Protein AF-A0A968UER2-F1 (afdb_monomer_lite)

Radius of gyration: 27.61 Å; chains: 1; bounding box: 80×52×65 Å

Structure (mmCIF, N/CA/C/O backbone):
data_AF-A0A968UER2-F1
#
_entry.id   AF-A0A968UER2-F1
#
loop_
_atom_site.group_PDB
_atom_site.id
_atom_site.type_symbol
_atom_site.label_atom_id
_atom_site.label_alt_id
_atom_site.label_comp_id
_atom_site.label_asym_id
_atom_site.label_entity_id
_atom_site.label_seq_id
_atom_site.pdbx_PDB_ins_code
_atom_site.Cartn_x
_atom_site.Cartn_y
_atom_site.Cartn_z
_atom_site.occupancy
_atom_site.B_iso_or_equiv
_atom_site.auth_seq_id
_atom_site.auth_comp_id
_atom_site.auth_asym_id
_atom_site.auth_atom_id
_atom_site.pdbx_PDB_model_num
ATOM 1 N N . MET A 1 1 ? -10.100 -4.909 6.821 1.00 78.19 1 MET A N 1
ATOM 2 C CA . MET A 1 1 ? -8.815 -4.864 6.091 1.00 78.19 1 MET A CA 1
ATOM 3 C C . MET A 1 1 ? -8.811 -3.610 5.226 1.00 78.19 1 MET A C 1
ATOM 5 O O . MET A 1 1 ? -9.863 -3.323 4.652 1.00 78.19 1 MET A O 1
ATOM 9 N N . PRO A 1 2 ? -7.721 -2.824 5.191 1.00 88.88 2 PRO A N 1
ATOM 10 C CA . PRO A 1 2 ? -7.637 -1.656 4.314 1.00 88.88 2 PRO A CA 1
ATOM 11 C C . PRO A 1 2 ? -7.764 -2.099 2.854 1.00 88.88 2 PRO A C 1
ATOM 13 O O . PRO A 1 2 ? -7.114 -3.060 2.447 1.00 88.88 2 PRO A O 1
ATOM 16 N N . HIS A 1 3 ? -8.606 -1.417 2.086 1.00 93.19 3 HIS A N 1
ATOM 17 C CA . HIS A 1 3 ? -8.769 -1.658 0.656 1.00 93.19 3 HIS A CA 1
ATOM 18 C C . HIS A 1 3 ? -9.037 -0.346 -0.075 1.00 93.19 3 HIS A C 1
ATOM 20 O O . HIS A 1 3 ? -9.513 0.617 0.528 1.00 93.19 3 HIS A O 1
ATOM 26 N N . ILE A 1 4 ? -8.751 -0.335 -1.373 1.00 93.75 4 ILE A N 1
ATOM 27 C CA . ILE A 1 4 ? -9.098 0.744 -2.293 1.00 93.75 4 ILE A CA 1
ATOM 28 C C . ILE A 1 4 ? -9.877 0.167 -3.471 1.00 93.75 4 ILE A C 1
ATOM 30 O O . ILE A 1 4 ? -9.606 -0.947 -3.921 1.00 93.75 4 ILE A O 1
ATOM 34 N N . VAL A 1 5 ? -10.852 0.933 -3.955 1.00 93.75 5 VAL A N 1
ATOM 35 C CA . VAL A 1 5 ? -11.641 0.605 -5.144 1.00 93.75 5 VAL A CA 1
ATOM 36 C C . VAL A 1 5 ? -11.207 1.518 -6.284 1.00 93.75 5 VAL A C 1
ATOM 38 O O . VAL A 1 5 ? -11.124 2.733 -6.112 1.00 93.75 5 VAL A O 1
ATOM 41 N N . LEU A 1 6 ? -10.928 0.928 -7.440 1.00 92.44 6 LEU A N 1
ATOM 42 C CA . LEU A 1 6 ? -10.494 1.607 -8.653 1.00 92.44 6 LEU A CA 1
ATOM 43 C C . LEU A 1 6 ? -11.594 1.472 -9.708 1.00 92.44 6 LEU A C 1
ATOM 45 O O . LEU A 1 6 ? -12.077 0.369 -9.969 1.00 92.44 6 LEU A O 1
ATOM 49 N N . SER A 1 7 ? -11.957 2.585 -10.347 1.00 91.00 7 SER A N 1
ATOM 50 C CA . SER A 1 7 ? -13.014 2.603 -11.368 1.00 91.00 7 SER A CA 1
ATOM 51 C C . SER A 1 7 ? -12.659 1.773 -12.602 1.00 91.00 7 SER A C 1
ATOM 53 O O . SER A 1 7 ? -13.537 1.231 -13.257 1.00 91.00 7 SER A O 1
ATOM 55 N N . ARG A 1 8 ? -11.366 1.655 -12.925 1.00 91.12 8 ARG A N 1
ATOM 56 C CA . ARG A 1 8 ? -10.879 0.821 -14.029 1.00 91.12 8 ARG A CA 1
ATOM 57 C C . ARG A 1 8 ? -10.545 -0.573 -13.498 1.00 91.12 8 ARG A C 1
ATOM 59 O O . ARG A 1 8 ? -9.552 -0.735 -12.791 1.00 91.12 8 ARG A O 1
ATOM 66 N N . SER A 1 9 ? -11.344 -1.573 -13.869 1.00 91.31 9 SER A N 1
ATOM 67 C CA . SER A 1 9 ? -11.149 -2.975 -13.458 1.00 91.31 9 SER A CA 1
ATOM 68 C C . SER A 1 9 ? -9.823 -3.583 -13.902 1.00 91.31 9 SER A C 1
ATOM 70 O O . SER A 1 9 ? -9.299 -4.450 -13.216 1.00 91.31 9 SER A O 1
ATOM 72 N N . THR A 1 10 ? -9.250 -3.130 -15.013 1.00 91.56 10 THR A N 1
ATOM 73 C CA . THR A 1 10 ? -7.983 -3.662 -15.533 1.00 91.56 10 THR A CA 1
ATOM 74 C C . THR A 1 10 ? -6.752 -2.970 -14.963 1.00 91.56 10 THR A C 1
ATOM 76 O O . THR A 1 10 ? -5.649 -3.452 -15.184 1.00 91.56 10 THR A O 1
ATOM 79 N N . LEU A 1 11 ? -6.907 -1.862 -14.226 1.00 91.94 11 LEU A N 1
ATOM 80 C CA . LEU A 1 11 ? -5.785 -1.003 -13.834 1.00 91.94 11 LEU A CA 1
ATOM 81 C C . LEU A 1 11 ? -4.682 -1.736 -13.052 1.00 91.94 11 LEU A C 1
ATOM 83 O O . LEU A 1 11 ? -3.513 -1.523 -13.382 1.00 91.94 11 LEU A O 1
ATOM 87 N N . PRO A 1 12 ? -4.986 -2.631 -12.087 1.00 91.31 12 PRO A N 1
ATOM 88 C CA . PRO A 1 12 ? -3.949 -3.415 -11.418 1.00 91.31 12 PRO A CA 1
ATOM 89 C C . PRO A 1 12 ? -3.159 -4.337 -12.350 1.00 91.31 12 PRO A C 1
ATOM 91 O O . PRO A 1 12 ? -2.058 -4.715 -11.981 1.00 91.31 12 PRO A O 1
ATOM 94 N N . TRP A 1 13 ? -3.678 -4.669 -13.535 1.00 93.31 13 TRP A N 1
ATOM 95 C CA . TRP A 1 13 ? -3.084 -5.592 -14.512 1.00 93.31 13 TRP A CA 1
ATOM 96 C C . TRP A 1 13 ? -2.606 -4.913 -15.805 1.00 93.31 13 TRP A C 1
ATOM 98 O O . TRP A 1 13 ? -2.170 -5.594 -16.729 1.00 93.31 13 TRP A O 1
ATOM 108 N N . GLU A 1 14 ? -2.679 -3.582 -15.902 1.00 90.31 14 GLU A N 1
ATOM 109 C CA . GLU A 1 14 ? -2.177 -2.835 -17.071 1.00 90.31 14 GLU A CA 1
ATOM 110 C C . GLU A 1 14 ? -0.650 -2.877 -17.193 1.00 90.31 14 GLU A C 1
ATOM 112 O O . GLU A 1 14 ? -0.108 -2.740 -18.288 1.00 90.31 14 GLU A O 1
ATOM 117 N N . ARG A 1 15 ? 0.033 -3.096 -16.068 1.00 90.62 15 ARG A N 1
ATOM 118 C CA . ARG A 1 15 ? 1.468 -3.375 -15.970 1.00 90.62 15 ARG A CA 1
ATOM 119 C C . ARG A 1 15 ? 1.662 -4.633 -15.129 1.00 90.62 15 ARG A C 1
ATOM 121 O O . ARG A 1 15 ? 0.710 -5.103 -14.503 1.00 90.62 15 ARG A O 1
ATOM 128 N N . SER A 1 16 ? 2.885 -5.159 -15.091 1.00 89.88 16 SER A N 1
ATOM 129 C CA . SER A 1 16 ? 3.192 -6.358 -14.310 1.00 89.88 16 SER A CA 1
ATOM 130 C C . SER A 1 16 ? 4.190 -6.096 -13.187 1.00 89.88 16 SER A C 1
ATOM 132 O O . SER A 1 16 ? 5.181 -5.384 -13.361 1.00 89.88 16 SER A O 1
ATOM 134 N N . ALA A 1 17 ? 3.940 -6.707 -12.027 1.00 88.94 17 ALA A N 1
ATOM 135 C CA . ALA A 1 17 ? 4.903 -6.726 -10.927 1.00 88.94 17 ALA A CA 1
ATOM 136 C C . ALA A 1 17 ? 6.121 -7.622 -11.211 1.00 88.94 17 ALA A C 1
ATOM 138 O O . ALA A 1 17 ? 7.200 -7.385 -10.671 1.00 88.94 17 ALA A O 1
ATOM 139 N N . SER A 1 18 ? 5.950 -8.655 -12.041 1.00 87.88 18 SER A N 1
ATOM 140 C CA . SER A 1 18 ? 6.996 -9.602 -12.447 1.00 87.88 18 SER A CA 1
ATOM 141 C C . SER A 1 18 ? 7.266 -9.481 -13.947 1.00 87.88 18 SER A C 1
ATOM 143 O O . SER A 1 18 ? 6.464 -8.919 -14.690 1.00 87.88 18 SER A O 1
ATOM 145 N N . LYS A 1 19 ? 8.369 -10.071 -14.419 1.00 80.69 19 LYS A N 1
ATOM 146 C CA . LYS A 1 19 ? 8.583 -10.296 -15.860 1.00 80.69 19 LYS A CA 1
ATOM 147 C C . LYS A 1 19 ? 7.471 -11.146 -16.479 1.00 80.69 19 LYS A C 1
ATOM 149 O O . LYS A 1 19 ? 7.187 -11.007 -17.666 1.00 80.69 19 LYS A O 1
ATOM 154 N N . ASP A 1 20 ? 6.847 -12.003 -15.676 1.00 78.06 20 ASP A N 1
ATOM 155 C CA . ASP A 1 20 ? 5.682 -12.771 -16.093 1.00 78.06 20 ASP A CA 1
ATOM 156 C C . ASP A 1 20 ? 4.452 -11.855 -16.154 1.00 78.06 20 ASP A C 1
ATOM 158 O O . ASP A 1 20 ? 4.175 -11.144 -15.182 1.00 78.06 20 ASP A O 1
ATOM 162 N N . PRO A 1 21 ? 3.703 -11.836 -17.268 1.00 78.25 21 PRO A N 1
ATOM 163 C CA . PRO A 1 21 ? 2.514 -11.005 -17.391 1.00 78.25 21 PRO A CA 1
ATOM 164 C C . PRO A 1 21 ? 1.387 -11.504 -16.476 1.00 78.25 21 PRO A C 1
ATOM 166 O O . PRO A 1 21 ? 1.226 -12.703 -16.261 1.00 78.25 21 PRO A O 1
ATOM 169 N N . GLY A 1 22 ? 0.564 -10.575 -15.980 1.00 83.81 22 GLY A N 1
ATOM 170 C CA . GLY A 1 22 ? -0.668 -10.891 -15.246 1.00 83.81 22 GLY A CA 1
ATOM 171 C C . GLY A 1 22 ? -0.581 -10.791 -13.722 1.00 83.81 22 GLY A C 1
ATOM 172 O O . GLY A 1 22 ? -1.612 -10.913 -13.067 1.00 83.81 22 GLY A O 1
ATOM 173 N N . LYS A 1 23 ? 0.595 -10.505 -13.148 1.00 90.94 23 LYS A N 1
ATOM 174 C CA . LYS A 1 23 ? 0.722 -10.204 -11.714 1.00 90.94 23 LYS A CA 1
ATOM 175 C C . LYS A 1 23 ? 0.413 -8.729 -11.454 1.00 90.94 23 LYS A C 1
ATOM 177 O O . LYS A 1 23 ? 1.008 -7.880 -12.125 1.00 90.94 23 LYS A O 1
ATOM 182 N N . PRO A 1 24 ? -0.464 -8.390 -10.493 1.00 93.38 24 PRO A N 1
ATOM 183 C CA . PRO A 1 24 ? -0.874 -7.012 -10.306 1.00 93.38 24 PRO A CA 1
ATOM 184 C C . PRO A 1 24 ? 0.296 -6.137 -9.848 1.00 93.38 24 PRO A C 1
ATOM 186 O O . PRO A 1 24 ? 0.986 -6.460 -8.884 1.00 93.38 24 PRO A O 1
ATOM 189 N N . TRP A 1 25 ? 0.511 -5.010 -10.528 1.00 93.94 25 TRP A N 1
ATOM 190 C CA . TRP A 1 25 ? 1.613 -4.081 -10.232 1.00 93.94 25 TRP A CA 1
ATOM 191 C C . TRP A 1 25 ? 1.300 -3.104 -9.093 1.00 93.94 25 TRP A C 1
ATOM 193 O O . TRP A 1 25 ? 2.162 -2.324 -8.698 1.00 93.94 25 TRP A O 1
ATOM 203 N N . LEU A 1 26 ? 0.076 -3.124 -8.567 1.00 94.19 26 LEU A N 1
ATOM 204 C CA . LEU A 1 26 ? -0.379 -2.250 -7.492 1.00 94.19 26 LEU A CA 1
ATOM 205 C C . LEU A 1 26 ? -0.509 -3.027 -6.187 1.00 94.19 26 LEU A C 1
ATOM 207 O O . LEU A 1 26 ? -1.145 -4.078 -6.153 1.00 94.19 26 LEU A O 1
ATOM 211 N N . ALA A 1 27 ? 0.003 -2.461 -5.095 1.00 94.12 27 ALA A N 1
ATOM 212 C CA . ALA A 1 27 ? -0.209 -3.005 -3.757 1.00 94.12 27 ALA A CA 1
ATOM 213 C C . ALA A 1 27 ? -0.477 -1.916 -2.723 1.00 94.12 27 ALA A C 1
ATOM 215 O O . ALA A 1 27 ? -0.063 -0.765 -2.872 1.00 94.12 27 ALA A O 1
ATOM 216 N N . LEU A 1 28 ? -1.156 -2.309 -1.645 1.00 94.81 28 LEU A N 1
ATOM 217 C CA . LEU A 1 28 ? -1.356 -1.472 -0.470 1.00 94.81 28 LEU A CA 1
ATOM 218 C C . LEU A 1 28 ? -0.382 -1.871 0.636 1.00 94.81 28 LEU A C 1
ATOM 220 O O . LEU A 1 28 ? -0.461 -2.978 1.175 1.00 94.81 28 LEU A O 1
ATOM 224 N N . LEU A 1 29 ? 0.491 -0.941 1.013 1.00 94.62 29 LEU A N 1
ATOM 225 C CA . LEU A 1 29 ? 1.353 -1.076 2.182 1.00 94.62 29 LEU A CA 1
ATOM 226 C C . LEU A 1 29 ? 0.753 -0.298 3.349 1.00 94.62 29 LEU A C 1
ATOM 228 O O . LEU A 1 29 ? 0.448 0.886 3.217 1.00 94.62 29 LEU A O 1
ATOM 232 N N . LEU A 1 30 ? 0.576 -0.974 4.485 1.00 93.88 30 LEU A N 1
ATOM 233 C CA . LEU A 1 30 ? 0.074 -0.377 5.718 1.00 93.88 30 LEU A CA 1
ATOM 234 C C . LEU A 1 30 ? 1.211 -0.201 6.721 1.00 93.88 30 LEU A C 1
ATOM 236 O O . LEU A 1 30 ? 1.890 -1.167 7.087 1.00 93.88 30 LEU A O 1
ATOM 240 N N . PHE A 1 31 ? 1.325 1.027 7.211 1.00 93.56 31 PHE A N 1
ATOM 241 C CA . PHE A 1 31 ? 2.303 1.455 8.193 1.00 93.56 31 PHE A CA 1
ATOM 242 C C . PHE A 1 31 ? 1.617 2.007 9.435 1.00 93.56 31 PHE A C 1
ATOM 244 O O . PHE A 1 31 ? 0.573 2.652 9.360 1.00 93.56 31 PHE A O 1
ATOM 251 N N . THR A 1 32 ? 2.220 1.761 10.586 1.00 91.12 32 THR A N 1
ATOM 252 C CA . THR A 1 32 ? 1.743 2.253 11.883 1.00 91.12 32 THR A CA 1
ATOM 253 C C . THR A 1 32 ? 2.583 3.439 12.332 1.00 91.12 32 THR A C 1
ATOM 255 O O . THR A 1 32 ? 3.737 3.564 11.933 1.00 91.12 32 THR A O 1
ATOM 258 N N . GLU A 1 33 ? 2.027 4.311 13.170 1.00 86.31 33 GLU A N 1
ATOM 259 C CA . GLU A 1 33 ? 2.733 5.497 13.680 1.00 86.31 33 GLU A CA 1
ATOM 260 C C . GLU A 1 33 ? 4.100 5.171 14.308 1.00 86.31 33 GLU A C 1
ATOM 262 O O . GLU A 1 33 ? 5.065 5.902 14.113 1.00 86.31 33 GLU A O 1
ATOM 267 N N . GLU A 1 34 ? 4.205 4.030 14.988 1.00 87.88 34 GLU A N 1
ATOM 268 C CA . GLU A 1 34 ? 5.437 3.541 15.617 1.00 87.88 34 GLU A CA 1
ATOM 269 C C . GLU A 1 34 ? 6.563 3.271 14.604 1.00 87.88 34 GLU A C 1
ATOM 271 O O . GLU A 1 34 ? 7.736 3.411 14.932 1.00 87.88 34 GLU A O 1
ATOM 276 N N . GLU A 1 35 ? 6.232 2.910 13.361 1.00 88.12 35 GLU A N 1
ATOM 277 C CA . GLU A 1 35 ? 7.222 2.593 12.319 1.00 88.12 35 GLU A CA 1
ATOM 278 C C . GLU A 1 35 ? 7.874 3.850 11.724 1.00 88.12 35 GLU A C 1
ATOM 280 O O . GLU A 1 35 ? 8.923 3.754 11.086 1.00 88.12 35 GLU A O 1
ATOM 285 N N . TYR A 1 36 ? 7.290 5.024 11.977 1.00 84.88 36 TYR A N 1
ATOM 286 C CA . TYR A 1 36 ? 7.874 6.328 11.654 1.00 84.88 36 TYR A CA 1
ATOM 287 C C . TYR A 1 36 ? 8.728 6.897 12.794 1.00 84.88 36 TYR A C 1
ATOM 289 O O . TYR A 1 36 ? 9.375 7.928 12.617 1.00 84.88 36 TYR A O 1
ATOM 297 N N . GLN A 1 37 ? 8.717 6.264 13.969 1.00 79.94 37 GLN A N 1
ATOM 298 C CA . GLN A 1 37 ? 9.425 6.738 15.155 1.00 79.94 37 GLN A CA 1
ATOM 299 C C . GLN A 1 37 ? 10.789 6.048 15.311 1.00 79.94 37 GLN A C 1
ATOM 301 O O . GLN A 1 37 ? 11.005 4.928 14.849 1.00 79.94 37 GLN A O 1
ATOM 306 N N . GLY A 1 38 ? 11.710 6.719 16.009 1.00 74.06 38 GLY A N 1
ATOM 307 C CA . GLY A 1 38 ? 13.054 6.219 16.313 1.00 74.06 38 GLY A CA 1
ATOM 308 C C . GLY A 1 38 ? 14.170 6.927 15.541 1.00 74.06 38 GLY A C 1
ATOM 309 O O . GLY A 1 38 ? 13.921 7.693 14.616 1.00 74.06 38 GLY A O 1
ATOM 310 N N . GLU A 1 39 ? 15.419 6.674 15.944 1.00 67.50 39 GLU A N 1
ATOM 311 C CA . GLU A 1 39 ? 16.615 7.245 15.295 1.00 67.50 39 GLU A CA 1
ATOM 312 C C . GLU A 1 39 ? 16.844 6.668 13.888 1.00 67.50 39 GLU A C 1
ATOM 314 O O . GLU A 1 39 ? 17.308 7.364 12.990 1.00 67.50 39 GLU A O 1
ATOM 319 N N . LYS A 1 40 ? 16.458 5.402 13.681 1.00 76.88 40 LYS A N 1
ATOM 320 C CA . LYS A 1 40 ? 16.404 4.725 12.379 1.00 76.88 40 LYS A CA 1
ATOM 321 C C . LYS A 1 40 ? 14.958 4.288 12.112 1.00 76.88 40 LYS A C 1
ATOM 323 O O . LYS A 1 40 ? 14.621 3.143 12.433 1.00 76.88 40 LYS A O 1
ATOM 328 N N . PRO A 1 41 ? 14.092 5.182 11.604 1.00 85.44 41 PRO A N 1
ATOM 329 C CA . PRO A 1 41 ? 12.693 4.848 11.364 1.00 85.44 41 PRO A CA 1
ATOM 330 C C . PRO A 1 41 ? 12.575 3.712 10.340 1.00 85.44 41 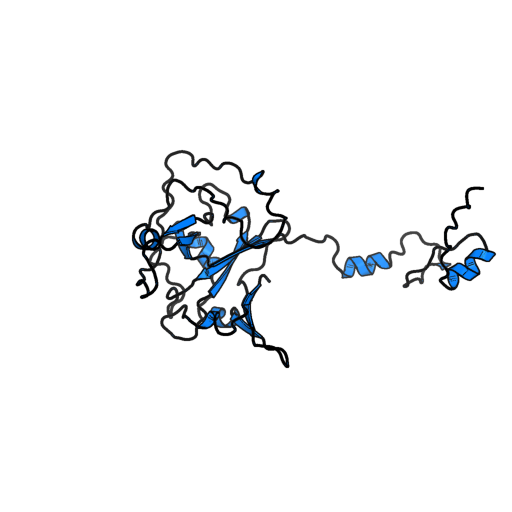PRO A C 1
ATOM 332 O O . PRO A 1 41 ? 13.388 3.576 9.429 1.00 85.44 41 PRO A O 1
ATOM 335 N N . GLY A 1 42 ? 11.551 2.871 10.478 1.00 86.06 42 GLY A N 1
ATOM 336 C CA . GLY A 1 42 ? 11.276 1.809 9.507 1.00 86.06 42 GLY A CA 1
ATOM 337 C C . GLY A 1 42 ? 10.759 2.348 8.171 1.00 86.06 42 GLY A C 1
ATOM 338 O O . GLY A 1 42 ? 10.886 1.676 7.148 1.00 86.06 42 GLY A O 1
ATOM 339 N N . VAL A 1 43 ? 10.187 3.554 8.180 1.00 88.88 43 VAL A N 1
ATOM 340 C CA . VAL A 1 43 ? 9.595 4.222 7.018 1.00 88.88 43 VAL A CA 1
ATOM 341 C C . VAL A 1 43 ? 9.965 5.699 7.036 1.00 88.88 43 VAL A C 1
ATOM 343 O O . VAL A 1 43 ? 9.813 6.370 8.058 1.00 88.88 43 VAL A O 1
ATOM 346 N N . LEU A 1 44 ? 10.399 6.227 5.894 1.00 88.38 44 LEU A N 1
ATOM 347 C CA . LEU A 1 44 ? 10.601 7.659 5.706 1.00 88.38 44 LEU A CA 1
ATOM 348 C C . LEU A 1 44 ? 9.328 8.336 5.175 1.00 88.38 44 LEU A C 1
ATOM 350 O O . LEU A 1 44 ? 8.577 7.738 4.395 1.00 88.38 44 LEU A O 1
ATOM 354 N N . PRO A 1 45 ? 9.066 9.593 5.580 1.00 86.00 45 PRO A N 1
ATOM 355 C CA . PRO A 1 45 ? 7.907 10.340 5.101 1.00 86.00 45 PRO A CA 1
ATOM 356 C C . PRO A 1 45 ? 7.967 10.555 3.583 1.00 86.00 45 PRO A C 1
ATOM 358 O O . PRO A 1 45 ? 9.036 10.482 2.979 1.00 86.00 45 PRO A O 1
ATOM 361 N N . LEU A 1 46 ? 6.811 10.849 2.981 1.00 87.44 46 LEU A N 1
ATOM 362 C CA . LEU A 1 46 ? 6.690 11.086 1.541 1.00 87.44 46 LEU A CA 1
ATOM 363 C C . LEU A 1 46 ? 7.615 12.219 1.076 1.00 87.44 46 LEU A C 1
ATOM 365 O O . LEU A 1 46 ? 7.670 13.287 1.691 1.00 87.44 46 LEU A O 1
ATOM 369 N N . GLN A 1 47 ? 8.301 11.989 -0.039 1.00 84.88 47 GLN A N 1
ATOM 370 C CA . GLN A 1 47 ? 9.207 12.943 -0.668 1.00 84.88 47 GLN A CA 1
ATOM 371 C C . GLN A 1 47 ? 8.760 13.203 -2.108 1.00 84.88 47 GLN A C 1
ATOM 373 O O . GLN A 1 47 ? 8.332 12.287 -2.806 1.00 84.88 47 GLN A O 1
ATOM 378 N N . LEU A 1 48 ? 8.854 14.457 -2.552 1.00 85.81 48 LEU A N 1
ATOM 379 C CA . LEU A 1 48 ? 8.562 14.845 -3.931 1.00 85.81 48 LEU A CA 1
ATOM 380 C C . LEU A 1 48 ? 9.861 14.874 -4.735 1.00 85.81 48 LEU A C 1
ATOM 382 O O . LEU A 1 48 ? 10.756 15.663 -4.436 1.00 85.81 48 LEU A O 1
ATOM 386 N N . PHE A 1 49 ? 9.959 13.991 -5.718 1.00 86.06 49 PHE A N 1
ATOM 387 C CA . PHE A 1 49 ? 11.101 13.822 -6.610 1.00 86.06 49 PHE A CA 1
ATOM 388 C C . P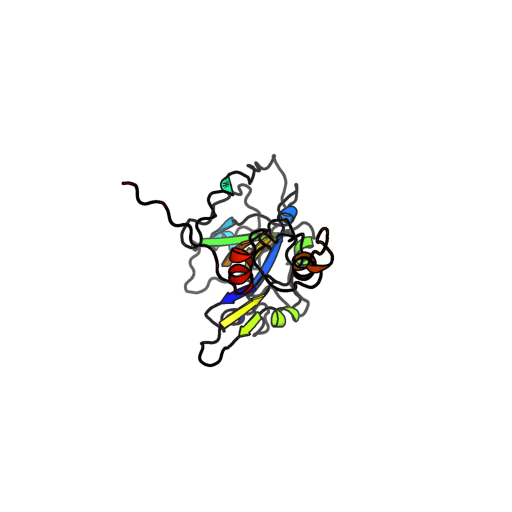HE A 1 49 ? 10.692 14.175 -8.037 1.00 86.06 49 PHE A C 1
ATOM 390 O O . PHE A 1 49 ? 9.507 14.247 -8.355 1.00 86.06 49 PHE A O 1
ATOM 397 N N . THR A 1 50 ? 11.673 14.383 -8.904 1.00 87.19 50 THR A N 1
ATOM 398 C CA . THR A 1 50 ? 11.467 14.354 -10.357 1.00 87.19 50 THR A CA 1
ATOM 399 C C . THR A 1 50 ? 11.880 12.992 -10.917 1.00 87.19 50 THR A C 1
ATOM 401 O O . THR A 1 50 ? 12.613 12.247 -10.258 1.00 87.19 50 THR A O 1
ATOM 404 N N . LEU A 1 51 ? 11.449 12.646 -12.133 1.00 84.81 51 LEU A N 1
ATOM 405 C CA . LEU A 1 51 ? 11.900 11.411 -12.789 1.00 84.81 51 LEU A CA 1
ATOM 406 C C . LEU A 1 51 ? 13.424 11.366 -12.969 1.00 84.81 51 LEU A C 1
ATOM 408 O O . LEU A 1 51 ? 14.026 10.303 -12.813 1.00 84.81 51 LEU A O 1
ATOM 412 N N . LYS A 1 52 ? 14.060 12.518 -13.202 1.00 83.94 52 LYS A N 1
ATOM 413 C CA . LYS A 1 52 ? 15.521 12.637 -13.210 1.00 83.94 52 LYS A CA 1
ATOM 414 C C . LYS A 1 52 ? 16.141 12.285 -11.861 1.00 83.94 52 LYS A C 1
ATOM 416 O O . LYS A 1 52 ? 17.054 11.468 -11.792 1.00 83.94 52 LYS A O 1
ATOM 421 N N . ASP A 1 53 ? 15.617 12.865 -10.781 1.00 83.81 53 ASP A N 1
ATOM 422 C CA . ASP A 1 53 ? 16.106 12.581 -9.429 1.00 83.81 53 ASP A CA 1
ATOM 423 C C . ASP A 1 53 ? 15.934 11.103 -9.065 1.00 83.81 53 ASP A C 1
ATOM 425 O O . ASP A 1 53 ? 16.781 10.537 -8.382 1.00 83.81 53 ASP A O 1
ATOM 429 N N . LEU A 1 54 ? 14.861 10.462 -9.532 1.00 83.06 54 LEU A N 1
ATOM 430 C CA . LEU A 1 54 ? 14.615 9.044 -9.283 1.00 83.06 54 LEU A CA 1
ATOM 431 C C . LEU A 1 54 ? 15.649 8.132 -9.966 1.00 83.06 54 LEU A C 1
ATOM 433 O O . LEU A 1 54 ? 15.980 7.082 -9.417 1.00 83.06 54 LEU A O 1
ATOM 437 N N . LEU A 1 55 ? 16.167 8.537 -11.132 1.00 79.44 55 LEU A N 1
ATOM 438 C CA . LEU A 1 55 ? 17.213 7.818 -11.867 1.00 79.44 55 LEU A CA 1
ATOM 439 C C . LEU A 1 55 ? 18.617 8.086 -11.307 1.00 79.44 55 LEU A C 1
ATOM 441 O O . LEU A 1 55 ? 19.437 7.173 -11.252 1.00 79.44 55 LEU A O 1
ATOM 445 N N . GLU A 1 56 ? 18.897 9.325 -10.897 1.00 73.94 56 GLU A N 1
ATOM 446 C CA . GLU A 1 56 ? 20.248 9.765 -10.523 1.00 73.94 56 GLU A CA 1
ATOM 447 C C . GLU A 1 56 ? 20.536 9.669 -9.014 1.00 73.94 56 GLU A C 1
ATOM 449 O O . GLU A 1 56 ? 21.685 9.467 -8.621 1.00 73.94 56 GLU A O 1
ATOM 454 N N . LYS A 1 57 ? 19.525 9.809 -8.143 1.00 66.38 57 LYS A N 1
ATOM 455 C CA . LYS A 1 57 ? 19.715 9.918 -6.685 1.00 66.38 57 LYS A CA 1
ATOM 456 C C . LYS A 1 57 ? 19.281 8.651 -5.954 1.00 66.38 57 LYS A C 1
ATOM 458 O O . LYS A 1 57 ? 18.140 8.520 -5.510 1.00 66.38 57 LYS A O 1
ATOM 463 N N . GLN A 1 58 ? 20.243 7.760 -5.733 1.00 64.31 58 GLN A N 1
ATOM 464 C CA . GLN A 1 58 ? 20.119 6.587 -4.850 1.00 64.31 58 GLN A CA 1
ATOM 465 C C . GLN A 1 58 ? 20.492 6.887 -3.381 1.00 64.31 58 GLN A C 1
ATOM 467 O O . GLN A 1 58 ? 20.653 5.987 -2.558 1.00 64.31 58 GLN A O 1
ATOM 472 N N . GLU A 1 59 ? 20.604 8.169 -3.033 1.00 64.38 59 GLU A N 1
ATOM 473 C CA . GLU A 1 59 ? 20.825 8.639 -1.666 1.00 64.38 59 GLU A CA 1
ATOM 474 C C . GLU A 1 59 ? 19.553 9.276 -1.099 1.00 64.38 59 GLU A C 1
ATOM 476 O O . GLU A 1 59 ? 18.721 9.829 -1.828 1.00 64.38 59 GLU A O 1
ATOM 481 N N . ILE A 1 60 ? 19.406 9.210 0.224 1.00 60.06 60 ILE A N 1
ATOM 482 C CA . ILE A 1 60 ? 18.303 9.859 0.931 1.00 60.06 60 ILE A CA 1
ATOM 483 C C . ILE A 1 60 ? 18.625 11.353 1.004 1.00 60.06 60 ILE A C 1
ATOM 485 O O . ILE A 1 60 ? 19.677 11.730 1.530 1.00 60.06 60 ILE A O 1
ATOM 489 N N . PRO A 1 61 ? 17.758 12.239 0.489 1.00 56.50 61 PRO A N 1
ATOM 490 C CA . PRO A 1 61 ? 18.023 13.665 0.520 1.00 56.50 61 PRO A CA 1
ATOM 491 C C . PRO A 1 61 ? 18.104 14.141 1.972 1.00 56.50 61 PRO A C 1
ATOM 493 O O . PRO A 1 61 ? 17.144 14.046 2.734 1.00 56.50 61 PRO A O 1
ATOM 496 N N . LYS A 1 62 ? 19.256 14.717 2.335 1.00 50.72 62 LYS A N 1
ATOM 497 C CA . LYS A 1 62 ? 19.587 15.193 3.694 1.00 50.72 62 LYS A CA 1
ATOM 498 C C . LYS A 1 62 ? 18.633 16.277 4.231 1.00 50.72 62 LYS A C 1
ATOM 500 O O . LYS A 1 62 ? 18.631 16.560 5.422 1.00 50.72 62 LYS A O 1
ATOM 505 N N . ASN A 1 63 ? 17.793 16.859 3.370 1.00 42.19 63 ASN A N 1
ATOM 506 C CA . ASN A 1 63 ? 16.767 17.843 3.714 1.00 42.19 63 ASN A CA 1
ATOM 507 C C . ASN A 1 63 ? 15.366 17.303 3.390 1.00 42.19 63 ASN A C 1
ATOM 509 O O . ASN A 1 63 ? 14.768 17.667 2.375 1.00 42.19 63 ASN A O 1
ATOM 513 N N . ILE A 1 64 ? 14.820 16.460 4.268 1.00 44.88 64 ILE A N 1
ATOM 514 C CA . ILE A 1 64 ? 13.417 16.036 4.200 1.00 44.88 64 ILE A CA 1
ATOM 515 C C . ILE A 1 64 ? 12.537 17.235 4.584 1.00 44.88 64 ILE A C 1
ATOM 517 O O . ILE A 1 64 ? 12.229 17.464 5.752 1.00 44.88 64 ILE A O 1
ATOM 521 N N . LYS A 1 65 ? 12.137 18.046 3.601 1.00 35.44 65 LYS A N 1
ATOM 522 C CA . LYS A 1 65 ? 11.041 19.002 3.787 1.00 35.44 65 LYS A CA 1
ATOM 523 C C . LYS A 1 65 ? 9.731 18.244 3.602 1.00 35.44 65 LYS A C 1
ATOM 525 O O . LYS A 1 65 ? 9.437 17.808 2.494 1.00 35.44 65 LYS A O 1
ATOM 530 N N . LEU A 1 66 ? 8.949 18.129 4.676 1.00 34.56 66 LEU A N 1
ATOM 531 C CA . LEU A 1 66 ? 7.554 17.687 4.645 1.00 34.56 66 LEU A CA 1
ATOM 532 C C . LEU A 1 66 ? 6.745 18.683 3.799 1.00 34.56 66 LEU A C 1
ATOM 534 O O . LEU A 1 66 ? 6.191 19.651 4.316 1.00 34.56 66 LEU A O 1
ATOM 538 N N . GLN A 1 67 ? 6.722 18.501 2.482 1.00 31.11 67 GLN A N 1
ATOM 539 C CA . GLN A 1 67 ? 5.794 19.234 1.635 1.00 31.11 67 GLN A CA 1
ATOM 540 C C . GLN A 1 67 ? 4.475 18.478 1.677 1.00 31.11 67 GLN A C 1
ATOM 542 O O . GLN A 1 67 ? 4.318 17.433 1.051 1.00 31.11 67 GLN A O 1
ATOM 547 N N . GLY A 1 68 ? 3.542 18.998 2.477 1.00 31.42 68 GLY A N 1
ATOM 548 C CA . GLY A 1 68 ? 2.153 18.574 2.429 1.00 31.42 68 GLY A CA 1
ATOM 549 C C . GLY A 1 68 ? 1.676 18.631 0.983 1.00 31.42 68 GLY A C 1
ATOM 550 O O . GLY A 1 68 ? 1.769 19.680 0.343 1.00 31.42 68 GLY A O 1
ATOM 551 N N . LEU A 1 69 ? 1.212 17.491 0.474 1.00 31.09 69 LEU A N 1
ATOM 552 C CA . LEU A 1 69 ? 0.574 17.386 -0.830 1.00 31.09 69 LEU A CA 1
ATOM 553 C C . LEU A 1 69 ? -0.477 18.491 -0.941 1.00 31.09 69 LEU A C 1
ATOM 555 O O . LEU A 1 69 ? -1.417 18.578 -0.149 1.00 31.09 69 LEU A O 1
ATOM 559 N N . ALA A 1 70 ? -0.239 19.407 -1.875 1.00 28.28 70 ALA A N 1
ATOM 560 C CA . ALA A 1 70 ? -1.025 20.609 -2.036 1.00 28.28 70 ALA A CA 1
ATOM 561 C C . ALA A 1 70 ? -2.469 20.262 -2.434 1.00 28.28 70 ALA A C 1
ATOM 563 O O . ALA A 1 70 ? -2.761 19.970 -3.586 1.00 28.28 70 ALA A O 1
ATOM 564 N N . LYS A 1 71 ? -3.361 20.350 -1.443 1.00 33.31 71 LYS A N 1
ATOM 565 C CA . LYS A 1 71 ? -4.676 21.024 -1.441 1.00 33.31 71 LYS A CA 1
ATOM 566 C C . LYS A 1 71 ? -5.760 20.662 -2.462 1.00 33.31 71 LYS A C 1
ATOM 568 O O . LYS A 1 71 ? -6.874 21.141 -2.271 1.00 33.31 71 LYS A O 1
ATOM 573 N N . ASN A 1 72 ? -5.540 19.817 -3.460 1.00 32.28 72 ASN A N 1
ATOM 574 C CA . ASN A 1 72 ? -6.586 19.531 -4.440 1.00 32.28 72 ASN A CA 1
ATOM 575 C C . ASN A 1 72 ? -7.071 18.084 -4.324 1.00 32.28 72 ASN A C 1
ATOM 577 O O . ASN A 1 72 ? -6.501 17.173 -4.912 1.00 32.28 72 ASN A O 1
ATOM 581 N N . ALA A 1 73 ? -8.183 17.964 -3.589 1.00 32.88 73 ALA A N 1
ATOM 582 C CA . ALA A 1 73 ? -9.064 16.815 -3.383 1.00 32.88 73 ALA A CA 1
ATOM 583 C C . ALA A 1 73 ? -8.881 16.038 -2.057 1.00 32.88 73 ALA A C 1
ATOM 585 O O . ALA A 1 73 ? -7.929 15.293 -1.863 1.00 32.88 73 ALA A O 1
ATOM 586 N N . ILE A 1 74 ? -9.939 16.146 -1.233 1.00 34.19 74 ILE A N 1
ATOM 587 C CA . ILE A 1 74 ? -10.450 15.190 -0.226 1.00 34.19 74 ILE A CA 1
ATOM 588 C C . ILE A 1 74 ? -10.274 15.586 1.265 1.00 34.19 74 ILE A C 1
ATOM 590 O O . ILE A 1 74 ? -9.293 15.290 1.937 1.00 34.19 74 ILE A O 1
ATOM 594 N N . SER A 1 75 ? -11.386 16.122 1.788 1.00 36.66 75 SER A N 1
ATOM 595 C CA . SER A 1 75 ? -11.850 16.216 3.187 1.00 36.66 75 SER A CA 1
ATOM 596 C C . SER A 1 75 ? -11.367 17.384 4.085 1.00 36.66 75 SER A C 1
ATOM 598 O O . SER A 1 75 ? -10.188 17.728 4.093 1.00 36.66 75 SER A O 1
ATOM 600 N N . PRO A 1 76 ? -12.271 17.979 4.897 1.00 28.86 76 PRO A N 1
ATOM 601 C CA . PRO A 1 76 ? -11.989 19.138 5.756 1.00 28.86 76 PRO A CA 1
ATOM 602 C C . PRO A 1 76 ? -11.302 18.806 7.098 1.00 28.86 76 PRO A C 1
ATOM 604 O O . PRO A 1 76 ? -11.260 19.655 7.982 1.00 28.86 76 PRO A O 1
ATOM 607 N N . LEU A 1 77 ? -10.754 17.602 7.285 1.00 33.38 77 LEU A N 1
ATOM 608 C CA . LEU A 1 77 ? -10.148 17.176 8.561 1.00 33.38 77 LEU A CA 1
ATOM 609 C C . LEU A 1 77 ? -8.613 17.313 8.613 1.00 33.38 77 LEU A C 1
ATOM 611 O O . LEU A 1 77 ? -7.987 16.900 9.585 1.00 33.38 77 LEU A O 1
ATOM 615 N N . SER A 1 78 ? -7.982 17.933 7.609 1.00 38.97 78 SER A N 1
ATOM 616 C CA . SER A 1 78 ? -6.517 18.054 7.528 1.00 38.97 78 SER A CA 1
ATOM 617 C C . SER A 1 78 ? -5.913 19.235 8.307 1.00 38.97 78 SER A C 1
ATOM 619 O O . SER A 1 78 ? -4.701 19.439 8.251 1.00 38.97 78 SER A O 1
ATOM 621 N N . THR A 1 79 ? -6.710 20.045 9.012 1.00 32.81 79 THR A N 1
ATOM 622 C CA . THR A 1 79 ? -6.201 21.258 9.686 1.00 32.81 79 THR A CA 1
ATOM 623 C C . THR A 1 79 ? -5.627 20.988 11.083 1.00 32.81 79 THR A C 1
ATOM 625 O O . THR A 1 79 ? -4.827 21.784 11.564 1.00 32.81 79 THR A O 1
ATOM 628 N N . GLU A 1 80 ? -5.932 19.853 11.720 1.00 33.34 80 GLU A N 1
ATOM 629 C CA . GLU A 1 80 ? -5.531 19.622 13.122 1.00 33.34 80 GLU A CA 1
ATOM 630 C C . GLU A 1 80 ? -4.246 18.800 13.319 1.00 33.34 80 GLU A C 1
ATOM 632 O O . GLU A 1 80 ? -3.681 18.801 14.411 1.00 33.34 80 GLU A O 1
ATOM 637 N N . LEU A 1 81 ? -3.701 18.161 12.278 1.00 35.16 81 LEU A N 1
ATOM 638 C CA . LEU A 1 81 ? -2.478 17.349 12.413 1.00 35.16 81 LEU A CA 1
ATOM 639 C C . LEU A 1 81 ? -1.174 18.112 12.129 1.00 35.16 81 LEU A C 1
ATOM 641 O O . LEU A 1 81 ? -0.097 17.622 12.465 1.00 35.16 81 LEU A O 1
ATOM 645 N N . SER A 1 82 ? -1.240 19.350 11.622 1.00 36.12 82 SER A N 1
ATOM 646 C CA . SER A 1 82 ? -0.041 20.192 11.456 1.00 36.12 82 SER A CA 1
ATOM 647 C C . SER A 1 82 ? 0.565 20.650 12.794 1.00 36.12 82 SER A C 1
ATOM 649 O O . SER A 1 82 ? 1.683 21.159 12.808 1.00 36.12 82 SER A O 1
ATOM 651 N N . GLY A 1 83 ? -0.151 20.484 13.914 1.00 29.14 83 GLY A N 1
ATOM 652 C CA . GLY A 1 83 ? 0.293 20.917 15.242 1.00 29.14 83 GLY A CA 1
ATOM 653 C C . GLY A 1 83 ? 1.049 19.867 16.063 1.00 29.14 83 GLY A C 1
ATOM 654 O O . GLY A 1 83 ? 1.529 20.199 17.145 1.00 29.14 83 GLY A O 1
ATOM 655 N N . LYS A 1 84 ? 1.151 18.610 15.601 1.00 39.81 84 LYS A N 1
ATOM 656 C CA . LYS A 1 84 ? 1.692 17.507 16.423 1.00 39.81 84 LYS A CA 1
ATOM 657 C C . LYS A 1 84 ? 2.657 16.542 15.734 1.00 39.81 84 LYS A C 1
ATOM 659 O O . LYS A 1 84 ? 3.019 15.542 16.344 1.00 39.81 84 LYS A O 1
ATOM 664 N N . LEU A 1 85 ? 3.152 16.855 14.538 1.00 32.78 85 LEU A N 1
ATOM 665 C CA . LEU A 1 85 ? 4.359 16.208 14.021 1.00 32.78 85 LEU A CA 1
ATOM 666 C C . LEU A 1 85 ? 5.532 17.144 14.302 1.00 32.78 85 LEU A C 1
ATOM 668 O O . LEU A 1 85 ? 5.733 18.143 13.614 1.00 32.78 85 LEU A O 1
ATOM 672 N N . GLY A 1 86 ? 6.216 16.879 15.417 1.00 30.28 86 GLY A N 1
ATOM 673 C CA . GLY A 1 86 ? 7.334 17.682 15.891 1.00 30.28 86 GLY A CA 1
ATOM 674 C C . GLY A 1 86 ? 8.349 17.930 14.781 1.00 30.28 86 GLY A C 1
ATOM 675 O O . GLY A 1 86 ? 8.618 17.056 13.961 1.00 30.28 86 GLY A O 1
ATOM 676 N N . ASN A 1 87 ? 8.911 19.138 14.777 1.00 33.03 87 ASN A N 1
ATOM 677 C CA . ASN A 1 87 ? 10.077 19.492 13.983 1.00 33.03 87 ASN A CA 1
ATOM 678 C C . ASN A 1 87 ? 11.226 18.527 14.316 1.00 33.03 87 ASN A C 1
ATOM 680 O O . ASN A 1 87 ? 12.043 18.810 15.193 1.00 33.03 87 ASN A O 1
ATOM 684 N N . LEU A 1 88 ? 11.299 17.388 13.631 1.00 35.12 88 LEU A N 1
ATOM 685 C CA . LEU A 1 88 ? 12.489 16.555 13.602 1.00 35.12 88 LEU A CA 1
ATOM 686 C C . LEU A 1 88 ? 13.516 17.321 12.768 1.00 35.12 88 LEU A C 1
ATOM 688 O O . LEU A 1 88 ? 13.599 17.169 11.554 1.00 35.12 88 LEU A O 1
ATOM 692 N N . LYS A 1 89 ? 14.264 18.215 13.423 1.00 30.00 89 LYS A N 1
ATOM 693 C CA . LYS A 1 89 ? 15.570 18.622 12.912 1.00 30.00 89 LYS A CA 1
ATOM 694 C C . LYS A 1 89 ? 16.448 17.372 12.997 1.00 30.00 89 LYS A C 1
ATOM 696 O O . LYS A 1 89 ? 16.612 16.875 14.115 1.00 30.00 89 LYS A O 1
ATOM 701 N N . PRO A 1 90 ? 16.977 16.845 11.880 1.00 36.75 90 PRO A N 1
ATOM 702 C CA . PRO A 1 90 ? 18.008 15.824 11.956 1.00 36.75 90 PRO A CA 1
ATOM 703 C C . PRO A 1 90 ? 19.151 16.415 12.786 1.00 36.75 90 PRO A C 1
ATOM 705 O O . PRO A 1 90 ? 19.677 17.471 12.433 1.00 36.75 90 PRO A O 1
ATOM 708 N N . LYS A 1 91 ? 19.454 15.809 13.940 1.00 35.88 91 LYS A N 1
ATOM 709 C CA . LYS A 1 91 ? 20.726 16.065 14.618 1.00 35.88 91 LYS A CA 1
ATOM 710 C C . LYS A 1 91 ? 21.833 15.593 13.681 1.00 35.88 91 LYS A C 1
ATOM 712 O O . LYS A 1 91 ? 21.662 14.591 12.989 1.00 35.88 91 LYS A O 1
ATOM 717 N N . ASP A 1 92 ? 22.894 16.378 13.663 1.00 35.22 92 ASP A N 1
ATOM 718 C CA . ASP A 1 92 ? 24.033 16.311 12.762 1.00 35.22 92 ASP A CA 1
ATOM 719 C C . ASP A 1 92 ? 24.517 14.867 12.485 1.00 35.22 92 ASP A C 1
ATOM 721 O O . ASP A 1 92 ? 24.635 14.040 13.388 1.00 35.22 92 ASP A O 1
ATOM 725 N N . ASP A 1 93 ? 24.779 14.597 11.204 1.00 37.16 93 ASP A N 1
ATOM 726 C CA . ASP A 1 93 ? 25.659 13.538 10.690 1.00 37.16 93 ASP A CA 1
ATOM 727 C C . ASP A 1 93 ? 25.271 12.066 10.930 1.00 37.16 93 ASP A C 1
ATOM 729 O O . ASP A 1 93 ? 26.130 11.216 11.165 1.00 37.16 93 ASP A O 1
ATOM 733 N N . PHE A 1 94 ? 23.990 11.713 10.791 1.00 44.59 94 PHE A N 1
ATOM 734 C CA . PHE A 1 94 ? 23.593 10.304 10.673 1.00 44.59 94 PHE A CA 1
ATOM 735 C C . PHE A 1 94 ? 23.544 9.879 9.197 1.00 44.59 94 PHE A C 1
ATOM 737 O O . PHE A 1 94 ? 22.699 10.352 8.433 1.00 44.59 94 PHE A O 1
ATOM 744 N N . GLU A 1 95 ? 24.438 8.980 8.776 1.00 52.50 95 GLU A N 1
ATOM 745 C CA . GLU A 1 95 ? 24.330 8.302 7.479 1.00 52.50 95 GLU A CA 1
ATOM 746 C C . GLU A 1 95 ? 23.106 7.376 7.519 1.00 52.50 95 GLU A C 1
ATOM 748 O O . GLU A 1 95 ? 23.175 6.237 7.987 1.00 52.50 95 GLU A O 1
ATOM 753 N N . LEU A 1 96 ? 21.941 7.868 7.079 1.00 60.12 96 LEU A N 1
ATOM 754 C CA . LEU A 1 96 ? 20.853 6.957 6.742 1.00 60.12 96 LEU A CA 1
ATOM 755 C C . LEU A 1 96 ? 21.362 5.999 5.651 1.00 60.12 96 LEU A C 1
ATOM 757 O O . LEU A 1 96 ? 22.089 6.418 4.750 1.00 60.12 96 LEU A O 1
ATOM 761 N N . GLY A 1 97 ? 21.003 4.716 5.774 1.00 63.44 97 GLY A N 1
ATOM 762 C CA . GLY A 1 97 ? 21.455 3.643 4.884 1.00 63.44 97 GLY A CA 1
ATOM 763 C C . GLY A 1 97 ? 21.195 3.920 3.400 1.00 63.44 97 GLY A C 1
ATOM 764 O O . GLY A 1 97 ? 20.474 4.849 3.024 1.00 63.44 97 GLY A O 1
ATOM 765 N N . LYS A 1 98 ? 21.780 3.098 2.529 1.00 81.12 98 LYS A N 1
ATOM 766 C CA . LYS A 1 98 ? 21.650 3.293 1.079 1.00 81.12 98 LYS A CA 1
ATOM 767 C C . LYS A 1 98 ? 20.206 3.073 0.643 1.00 81.12 98 LYS A C 1
ATOM 769 O O . LYS A 1 98 ? 19.471 2.302 1.263 1.00 81.12 98 LYS A O 1
ATOM 774 N N . THR A 1 99 ? 19.796 3.764 -0.421 1.00 84.75 99 THR A N 1
ATOM 775 C CA . THR A 1 99 ? 18.461 3.591 -0.994 1.00 84.75 99 THR A CA 1
ATOM 776 C C . THR A 1 99 ? 18.527 2.885 -2.331 1.00 84.75 99 THR A C 1
ATOM 778 O O . THR A 1 99 ? 19.259 3.288 -3.228 1.00 84.75 99 THR A O 1
ATOM 781 N N . TYR A 1 100 ? 17.706 1.852 -2.478 1.00 87.62 100 TYR A N 1
ATOM 782 C CA . TYR A 1 100 ? 17.667 1.028 -3.675 1.00 87.62 100 TYR A CA 1
ATOM 783 C C . TYR A 1 100 ? 16.373 1.267 -4.452 1.00 87.62 100 TYR A C 1
ATOM 785 O O . TYR A 1 100 ? 15.267 1.179 -3.908 1.00 87.62 100 TYR A O 1
ATOM 793 N N . PHE A 1 101 ? 16.514 1.539 -5.747 1.00 87.88 101 PHE A N 1
ATOM 794 C CA . PHE A 1 101 ? 15.413 1.677 -6.696 1.00 87.88 101 PHE A CA 1
ATOM 795 C C . PHE A 1 101 ? 15.840 1.087 -8.044 1.00 87.88 101 PHE A C 1
ATOM 797 O O . PHE A 1 101 ? 16.965 1.353 -8.467 1.00 87.88 101 PHE A O 1
ATOM 804 N N . PRO A 1 102 ? 15.001 0.261 -8.695 1.00 85.25 102 PRO A N 1
ATOM 805 C CA . PRO A 1 102 ? 15.384 -0.363 -9.953 1.00 85.25 102 PRO A CA 1
ATOM 806 C C . PRO A 1 102 ? 15.590 0.685 -11.047 1.00 85.25 102 PRO A C 1
ATOM 808 O O . PRO A 1 102 ? 14.932 1.726 -11.080 1.00 85.25 102 PRO A O 1
ATOM 811 N N . THR A 1 103 ? 16.483 0.388 -11.985 1.00 83.62 103 THR A N 1
ATOM 812 C CA . THR A 1 103 ? 16.600 1.176 -13.213 1.00 83.62 103 THR A CA 1
ATOM 813 C C . THR A 1 103 ? 15.366 0.955 -14.082 1.00 83.62 103 THR A C 1
ATOM 815 O O . THR A 1 103 ? 14.921 -0.177 -14.248 1.00 83.62 103 THR A O 1
ATOM 818 N N . PHE A 1 104 ? 14.846 2.022 -14.681 1.00 83.88 104 PHE A N 1
ATOM 819 C CA . PHE A 1 104 ? 13.710 1.970 -15.596 1.00 83.88 104 PHE A CA 1
ATOM 820 C C . PHE A 1 104 ? 13.970 2.862 -16.812 1.00 83.88 104 PHE A C 1
ATOM 822 O O . PHE A 1 104 ? 14.897 3.676 -16.824 1.00 83.88 104 PHE A O 1
ATOM 829 N N . LYS A 1 105 ? 13.167 2.686 -17.862 1.00 85.25 105 LYS A N 1
ATOM 830 C CA . LYS A 1 105 ? 13.226 3.510 -19.073 1.00 85.25 105 LYS A CA 1
ATOM 831 C C . LYS A 1 105 ? 12.039 4.460 -19.087 1.00 85.25 105 LYS A C 1
ATOM 833 O O . LYS A 1 105 ? 10.919 4.029 -18.837 1.00 85.25 105 LYS A O 1
ATOM 838 N N . LEU A 1 106 ? 12.290 5.726 -19.414 1.00 85.00 106 LEU A N 1
ATOM 839 C CA . LEU A 1 106 ? 11.229 6.714 -19.579 1.00 85.00 106 LEU A CA 1
ATOM 840 C C . LEU A 1 106 ? 10.349 6.353 -20.776 1.00 85.00 106 LEU A C 1
ATOM 842 O O . LEU A 1 106 ? 10.837 5.994 -21.853 1.00 85.00 106 LEU A O 1
ATOM 846 N N . GLU A 1 107 ? 9.041 6.461 -20.583 1.00 85.50 107 GLU A N 1
ATOM 847 C CA . GLU A 1 107 ? 8.072 6.292 -21.658 1.00 85.50 107 GLU A CA 1
ATOM 848 C C . GLU A 1 107 ? 8.064 7.511 -22.583 1.00 85.50 107 GLU A C 1
ATOM 850 O O . GLU A 1 107 ? 8.438 8.616 -22.198 1.00 85.50 107 GLU A O 1
ATOM 855 N N . LYS A 1 108 ? 7.591 7.332 -23.823 1.00 82.56 108 LYS A N 1
ATOM 856 C CA . LYS A 1 108 ? 7.623 8.385 -24.858 1.00 82.56 108 LYS A CA 1
ATOM 857 C C . LYS A 1 108 ? 6.901 9.680 -24.459 1.00 82.56 108 LYS A C 1
ATOM 859 O O . LYS A 1 108 ? 7.178 10.719 -25.048 1.00 82.56 108 LYS A O 1
ATOM 864 N N . SER A 1 109 ? 5.959 9.611 -23.520 1.00 83.88 109 SER A N 1
ATOM 865 C CA . SER A 1 109 ? 5.191 10.755 -23.020 1.00 83.88 109 SER A CA 1
ATOM 866 C C . SER A 1 109 ? 5.714 11.337 -21.705 1.00 83.88 109 SER A C 1
ATOM 868 O O . SER A 1 109 ? 5.166 12.339 -21.260 1.00 83.88 109 SER A O 1
ATOM 870 N N . GLN A 1 110 ? 6.716 10.719 -21.073 1.00 87.00 110 GLN A N 1
ATOM 871 C CA . GLN A 1 110 ? 7.275 11.174 -19.799 1.00 87.00 110 GLN A CA 1
ATOM 872 C C . GLN A 1 110 ? 8.414 12.166 -20.025 1.00 87.00 110 GLN A C 1
ATOM 874 O O . GLN A 1 110 ? 9.234 12.004 -20.931 1.00 87.00 110 GLN A O 1
ATOM 879 N N . GLN A 1 111 ? 8.484 13.181 -19.172 1.00 87.00 111 GLN A N 1
ATOM 880 C CA . GLN A 1 111 ? 9.561 14.161 -19.145 1.00 87.00 111 GLN A CA 1
ATOM 881 C C . GLN A 1 111 ? 10.371 14.017 -17.860 1.00 87.00 111 GLN A C 1
ATOM 883 O O . GLN A 1 111 ? 9.843 13.726 -16.794 1.00 87.00 111 GLN A O 1
ATOM 888 N N . GLU A 1 112 ? 11.671 14.287 -17.930 1.00 86.62 112 GLU A N 1
ATOM 889 C CA . GLU A 1 112 ? 12.580 14.211 -16.776 1.00 86.62 112 GLU A CA 1
ATOM 890 C C . GLU A 1 112 ? 12.140 15.059 -15.571 1.00 86.62 112 GLU A C 1
ATOM 892 O O . GLU A 1 112 ? 12.474 14.740 -14.430 1.00 86.62 112 GLU A O 1
ATOM 897 N N . VAL A 1 113 ? 11.390 16.131 -15.830 1.00 88.19 113 VAL A N 1
ATOM 898 C CA . VAL A 1 113 ? 10.877 17.073 -14.829 1.00 88.19 113 VAL A CA 1
ATOM 899 C C . VAL A 1 113 ? 9.553 16.638 -14.203 1.00 88.19 113 VAL A C 1
ATOM 901 O O . VAL A 1 113 ? 9.078 17.313 -13.288 1.00 88.19 113 VAL A O 1
ATOM 904 N N . ASP A 1 114 ? 8.952 15.542 -14.676 1.00 85.88 114 ASP A N 1
ATOM 905 C CA . ASP A 1 114 ? 7.660 15.086 -14.176 1.00 85.88 114 ASP A CA 1
ATOM 906 C C . ASP A 1 114 ? 7.765 14.743 -12.682 1.00 85.88 114 ASP A C 1
ATOM 908 O O . ASP A 1 114 ? 8.687 14.025 -12.268 1.00 85.88 114 ASP A O 1
ATOM 912 N N . PRO A 1 115 ? 6.845 15.263 -11.850 1.00 88.50 115 PRO A N 1
ATOM 913 C CA . PRO A 1 115 ? 6.880 15.043 -10.417 1.00 88.50 115 PRO A CA 1
ATOM 914 C C . PRO A 1 115 ? 6.440 13.621 -10.065 1.00 88.50 115 PRO A C 1
ATOM 916 O O . PRO A 1 115 ? 5.436 13.113 -10.564 1.00 88.50 115 PRO A O 1
ATOM 919 N N . VAL A 1 116 ? 7.149 13.012 -9.122 1.00 88.69 116 VAL A N 1
ATOM 920 C CA . VAL A 1 116 ? 6.863 11.686 -8.577 1.00 88.69 116 VAL A CA 1
ATOM 921 C C . VAL A 1 116 ? 6.943 11.735 -7.061 1.00 88.69 116 VAL A C 1
ATOM 923 O O . VAL A 1 116 ? 7.869 12.301 -6.486 1.00 88.69 116 VAL A O 1
ATOM 926 N N . ILE A 1 117 ? 5.967 11.125 -6.395 1.00 89.62 117 ILE A N 1
ATOM 927 C CA . ILE A 1 117 ? 5.968 10.995 -4.939 1.00 89.62 117 ILE A CA 1
ATOM 928 C C . ILE A 1 117 ? 6.612 9.661 -4.588 1.00 89.62 117 ILE A C 1
ATOM 930 O O . ILE A 1 117 ? 6.226 8.619 -5.121 1.00 89.62 117 ILE A O 1
ATOM 934 N N . VAL A 1 118 ? 7.580 9.688 -3.679 1.00 91.06 118 VAL A N 1
ATOM 935 C CA . VAL A 1 118 ? 8.317 8.501 -3.250 1.00 91.06 118 VAL A CA 1
ATOM 936 C C . VAL A 1 118 ? 8.301 8.335 -1.737 1.00 91.06 118 VAL A C 1
ATOM 938 O O . VAL A 1 118 ? 8.159 9.299 -0.985 1.00 91.06 118 VAL A O 1
ATOM 941 N N . THR A 1 119 ? 8.442 7.093 -1.292 1.00 92.25 119 THR A N 1
ATOM 942 C CA . THR A 1 119 ? 8.671 6.731 0.110 1.00 92.25 119 THR A CA 1
ATOM 943 C C . THR A 1 119 ? 9.759 5.675 0.178 1.00 92.25 119 THR A C 1
ATOM 945 O O . THR A 1 119 ? 9.836 4.801 -0.687 1.00 92.25 119 THR A O 1
ATOM 948 N N . ASP A 1 120 ? 10.582 5.752 1.214 1.00 92.25 120 ASP A N 1
ATOM 949 C CA . ASP A 1 120 ? 11.705 4.850 1.420 1.00 92.25 120 ASP A CA 1
ATOM 950 C C . ASP A 1 120 ? 11.406 3.992 2.655 1.00 92.25 120 ASP A C 1
ATOM 952 O O . ASP A 1 120 ? 11.114 4.511 3.736 1.00 92.25 120 ASP A O 1
ATOM 956 N N . VAL A 1 121 ? 11.436 2.669 2.491 1.00 92.44 121 VAL A N 1
ATOM 957 C CA . VAL A 1 121 ? 11.036 1.710 3.528 1.00 92.44 121 VAL A CA 1
ATOM 958 C C . VAL A 1 121 ? 12.179 0.749 3.808 1.00 92.44 121 VAL A C 1
ATOM 960 O O . VAL A 1 121 ? 12.772 0.184 2.892 1.00 92.44 121 VAL A O 1
ATOM 963 N N . LYS A 1 122 ? 12.475 0.532 5.085 1.00 92.69 122 LYS A N 1
ATOM 964 C CA . LYS A 1 122 ? 13.556 -0.339 5.534 1.00 92.69 122 LYS A CA 1
ATOM 965 C C . LYS A 1 122 ? 13.326 -1.794 5.106 1.00 92.69 122 LYS A C 1
ATOM 967 O O . LYS A 1 122 ? 12.231 -2.334 5.296 1.00 92.69 122 LYS A O 1
ATOM 972 N N . LYS A 1 123 ? 14.362 -2.470 4.600 1.00 92.25 123 LYS A N 1
ATOM 973 C CA . LYS A 1 123 ? 14.273 -3.864 4.120 1.00 92.25 123 LYS A CA 1
ATOM 974 C C . LYS A 1 123 ? 13.745 -4.832 5.184 1.00 92.25 123 LYS A C 1
ATOM 976 O O . LYS A 1 123 ? 12.852 -5.627 4.895 1.00 92.25 123 LYS A O 1
ATOM 981 N N . SER A 1 124 ? 14.249 -4.744 6.415 1.00 92.06 124 SER A N 1
ATOM 982 C CA . SER A 1 124 ? 13.819 -5.610 7.529 1.00 92.06 124 SER A CA 1
ATOM 983 C C . SER A 1 124 ? 12.333 -5.476 7.883 1.00 92.06 124 SER A C 1
ATOM 985 O O . SER A 1 124 ? 11.724 -6.430 8.376 1.00 92.06 124 SER A O 1
ATOM 987 N N . LEU A 1 125 ? 11.729 -4.310 7.631 1.00 91.81 125 LEU A N 1
ATOM 988 C CA . LEU A 1 125 ? 10.287 -4.113 7.758 1.00 91.81 125 LEU A CA 1
ATOM 989 C C . LEU A 1 125 ? 9.558 -4.677 6.534 1.00 91.81 125 LEU A C 1
ATOM 991 O O . LEU A 1 125 ? 8.580 -5.406 6.689 1.00 91.81 125 LEU A O 1
ATOM 995 N N . LEU A 1 126 ? 10.061 -4.394 5.330 1.00 91.62 126 LEU A N 1
ATOM 996 C CA . LEU A 1 126 ? 9.474 -4.857 4.070 1.00 91.62 126 LEU A CA 1
ATOM 997 C C . LEU A 1 126 ? 9.343 -6.369 3.986 1.00 91.62 126 LEU A C 1
ATOM 999 O O . LEU A 1 126 ? 8.294 -6.850 3.580 1.00 91.62 126 LEU A O 1
ATOM 1003 N N . GLN A 1 127 ? 10.362 -7.115 4.410 1.00 91.25 127 GLN A N 1
ATOM 1004 C CA . GLN A 1 127 ? 10.320 -8.580 4.430 1.00 91.25 127 GLN A CA 1
ATOM 1005 C C . GLN A 1 127 ? 9.155 -9.144 5.254 1.00 91.25 127 GLN A C 1
ATOM 1007 O O . GLN A 1 127 ? 8.729 -10.266 5.014 1.00 91.25 127 GLN A O 1
ATOM 1012 N N . LYS A 1 128 ? 8.632 -8.378 6.219 1.00 91.19 128 LYS A N 1
ATOM 1013 C CA . LYS A 1 128 ? 7.516 -8.797 7.077 1.00 91.19 128 LYS A CA 1
ATOM 1014 C C . LYS A 1 128 ? 6.149 -8.410 6.522 1.00 91.19 128 LYS A C 1
ATOM 1016 O O . LYS A 1 128 ? 5.158 -9.003 6.931 1.00 91.19 128 LYS A O 1
ATOM 1021 N N . ILE A 1 129 ? 6.080 -7.374 5.685 1.00 91.50 129 ILE A N 1
ATOM 1022 C CA . ILE A 1 129 ? 4.806 -6.790 5.233 1.00 91.50 129 ILE A CA 1
ATOM 1023 C C . ILE A 1 129 ? 4.514 -7.050 3.756 1.00 91.50 129 ILE A C 1
ATOM 1025 O O . ILE A 1 129 ? 3.347 -7.034 3.361 1.00 91.50 129 ILE A O 1
ATOM 1029 N N . LEU A 1 130 ? 5.549 -7.260 2.937 1.00 91.31 130 LEU A N 1
ATOM 1030 C CA . LEU A 1 130 ? 5.379 -7.512 1.513 1.00 91.31 130 LEU A CA 1
ATOM 1031 C C . LEU A 1 130 ? 4.742 -8.886 1.290 1.00 91.31 130 LEU A C 1
ATOM 1033 O O . LEU A 1 130 ? 5.160 -9.857 1.922 1.00 91.31 130 LEU A O 1
ATOM 1037 N N . PRO A 1 131 ? 3.766 -8.977 0.378 1.00 88.94 131 PRO A N 1
ATOM 1038 C CA . PRO A 1 131 ? 3.235 -10.257 -0.055 1.00 88.94 131 PRO A CA 1
ATOM 1039 C C . PRO A 1 131 ? 4.258 -11.021 -0.902 1.00 88.94 131 PRO A C 1
ATOM 1041 O O . PRO A 1 131 ? 5.114 -10.431 -1.573 1.00 88.94 131 PRO A O 1
ATOM 1044 N N . SER A 1 132 ? 4.136 -12.341 -0.906 1.00 89.75 132 SER A N 1
ATOM 1045 C CA . SER A 1 132 ? 4.781 -13.227 -1.874 1.00 89.75 132 SER A CA 1
ATOM 1046 C C . SER A 1 132 ? 4.197 -13.052 -3.286 1.00 89.75 132 SER A C 1
ATOM 1048 O O . SER A 1 132 ? 3.153 -12.430 -3.480 1.00 89.75 132 SER A O 1
ATOM 1050 N N . VAL A 1 133 ? 4.876 -13.608 -4.296 1.00 88.38 133 VAL A N 1
ATOM 1051 C CA . VAL A 1 133 ? 4.460 -13.521 -5.714 1.00 88.38 133 VAL A CA 1
ATOM 1052 C C . VAL A 1 133 ? 3.069 -14.122 -5.941 1.00 88.38 133 VAL A C 1
ATOM 1054 O O . VAL A 1 133 ? 2.293 -13.613 -6.750 1.00 88.38 133 VAL A O 1
ATOM 1057 N N . ASP A 1 134 ? 2.756 -15.209 -5.240 1.00 88.62 134 ASP A N 1
ATOM 1058 C CA . ASP A 1 134 ? 1.470 -15.896 -5.361 1.00 88.62 134 ASP A CA 1
ATOM 1059 C C . ASP A 1 134 ? 0.372 -15.171 -4.578 1.00 88.62 134 ASP A C 1
ATOM 1061 O O . ASP A 1 134 ? -0.777 -15.143 -5.007 1.00 88.62 134 ASP A O 1
ATOM 1065 N N . GLU A 1 135 ? 0.729 -14.504 -3.476 1.00 90.44 135 GLU A N 1
ATOM 1066 C CA . GLU A 1 135 ? -0.194 -13.672 -2.699 1.00 90.44 135 GLU A CA 1
ATOM 1067 C C . GLU A 1 135 ? -0.674 -12.435 -3.460 1.00 90.44 135 GLU A C 1
ATOM 1069 O O . GLU A 1 135 ? -1.799 -11.996 -3.235 1.00 90.44 135 GLU A O 1
ATOM 1074 N N . LEU A 1 136 ? 0.124 -11.899 -4.392 1.00 89.69 136 LEU A N 1
ATOM 1075 C CA . LEU A 1 136 ? -0.277 -10.747 -5.208 1.00 89.69 136 LEU A CA 1
ATOM 1076 C C . LEU A 1 136 ? -1.612 -10.979 -5.931 1.00 89.69 136 LEU A C 1
ATOM 1078 O O . LEU A 1 136 ? -2.444 -10.073 -5.967 1.00 89.69 136 LEU A O 1
ATOM 1082 N N . ASP A 1 137 ? -1.859 -12.195 -6.424 1.00 90.25 137 ASP A N 1
ATOM 1083 C CA . ASP A 1 137 ? -3.099 -12.530 -7.135 1.00 90.25 137 ASP A CA 1
ATOM 1084 C C . ASP A 1 137 ? -4.329 -12.521 -6.216 1.00 90.25 137 ASP A C 1
ATOM 1086 O O . ASP A 1 137 ? -5.444 -12.303 -6.685 1.00 90.25 137 ASP A O 1
ATOM 1090 N N . TYR A 1 138 ? -4.137 -12.717 -4.908 1.00 91.44 138 TYR A N 1
ATOM 1091 C CA . TYR A 1 138 ? -5.199 -12.667 -3.898 1.00 91.44 138 TYR A CA 1
ATOM 1092 C C . TYR A 1 138 ? -5.436 -11.261 -3.331 1.00 91.44 138 TYR A C 1
ATOM 1094 O O . TYR A 1 138 ? -6.391 -11.033 -2.587 1.00 91.44 138 TYR A O 1
ATOM 1102 N N . LEU A 1 139 ? -4.557 -10.306 -3.640 1.00 92.56 139 LEU A N 1
ATOM 1103 C CA . LEU A 1 139 ? -4.658 -8.936 -3.137 1.00 92.56 139 LEU A CA 1
ATOM 1104 C C . LEU A 1 139 ? -5.312 -7.982 -4.133 1.00 92.56 139 LEU A C 1
ATOM 1106 O O . LEU A 1 139 ? -5.729 -6.898 -3.725 1.00 92.56 139 LEU A O 1
ATOM 1110 N N . ALA A 1 140 ? -5.446 -8.372 -5.400 1.00 93.12 140 ALA A N 1
ATOM 1111 C CA . ALA A 1 140 ? -6.169 -7.609 -6.408 1.00 93.12 140 ALA A CA 1
ATOM 1112 C C . ALA A 1 140 ? -7.246 -8.472 -7.069 1.00 93.12 140 ALA A C 1
ATOM 1114 O O . ALA A 1 140 ? -6.964 -9.527 -7.628 1.00 93.12 140 ALA A O 1
ATOM 1115 N N . HIS A 1 141 ? -8.491 -7.999 -7.055 1.00 93.62 141 HIS A N 1
ATOM 1116 C CA . HIS A 1 141 ? -9.617 -8.704 -7.666 1.00 93.62 141 HIS A CA 1
ATOM 1117 C C . HIS A 1 141 ? -10.565 -7.743 -8.375 1.00 93.62 141 HIS A C 1
ATOM 1119 O O . HIS A 1 141 ? -10.671 -6.572 -8.015 1.00 93.62 141 HIS A O 1
ATOM 1125 N N . VAL A 1 142 ? -11.292 -8.253 -9.366 1.00 93.94 142 VAL A N 1
ATOM 1126 C CA . VAL A 1 142 ? -12.381 -7.521 -10.015 1.00 93.94 142 VAL A CA 1
ATOM 1127 C C . VAL A 1 142 ? -13.695 -7.905 -9.352 1.00 93.94 142 VAL A C 1
ATOM 1129 O O . VAL A 1 142 ? -13.996 -9.085 -9.176 1.00 93.94 142 VAL A O 1
ATOM 1132 N N . ARG A 1 143 ? -14.494 -6.902 -8.999 1.00 92.00 143 ARG A N 1
ATOM 1133 C CA . ARG A 1 143 ? -15.863 -7.080 -8.526 1.00 92.00 143 ARG A CA 1
ATOM 1134 C C . ARG A 1 143 ? -16.814 -6.503 -9.561 1.00 92.00 143 ARG A C 1
ATOM 1136 O O . ARG A 1 143 ? -16.647 -5.371 -10.004 1.00 92.00 143 ARG A O 1
ATOM 1143 N N . GLN A 1 144 ? -17.830 -7.278 -9.909 1.00 90.62 144 GLN A N 1
ATOM 1144 C CA . GLN A 1 144 ? -18.886 -6.851 -10.811 1.00 90.62 144 GLN A CA 1
ATOM 1145 C C . GLN A 1 144 ? -20.235 -7.110 -10.149 1.00 90.62 144 GLN A C 1
ATOM 1147 O O . GLN A 1 144 ? -20.533 -8.235 -9.744 1.00 90.62 144 GLN A O 1
ATOM 1152 N N . THR A 1 145 ? -21.035 -6.058 -10.017 1.00 89.25 145 THR A N 1
ATOM 1153 C CA . THR A 1 145 ? -22.443 -6.167 -9.629 1.00 89.25 145 THR A CA 1
ATOM 1154 C C . THR A 1 145 ? -23.289 -6.310 -10.892 1.00 89.25 145 THR A C 1
ATOM 1156 O O . THR A 1 145 ? -22.921 -5.821 -11.961 1.00 89.25 145 THR A O 1
ATOM 1159 N N . THR A 1 146 ? -24.442 -6.967 -10.788 1.00 88.31 146 THR A N 1
ATOM 1160 C CA . THR A 1 146 ? -25.411 -7.041 -11.885 1.00 88.31 146 THR A CA 1
ATOM 1161 C C . THR A 1 146 ? -25.785 -5.631 -12.353 1.00 88.31 146 THR A C 1
ATOM 1163 O O . THR A 1 146 ? -26.264 -4.833 -11.552 1.00 88.31 146 THR A O 1
ATOM 1166 N N . ASN A 1 147 ? -25.606 -5.354 -13.647 1.00 86.12 147 ASN A N 1
ATOM 1167 C CA . ASN A 1 147 ? -25.876 -4.066 -14.308 1.00 86.12 147 ASN A CA 1
ATOM 1168 C C . ASN A 1 147 ? -24.917 -2.905 -13.974 1.00 86.12 147 ASN A C 1
ATOM 1170 O O . ASN A 1 147 ? -25.205 -1.774 -14.360 1.00 86.12 147 ASN A O 1
ATOM 1174 N N . GLU A 1 148 ? -23.786 -3.159 -13.313 1.00 89.62 148 GLU A N 1
ATOM 1175 C CA . GLU A 1 148 ? -22.755 -2.142 -13.060 1.00 89.62 148 GLU A CA 1
ATOM 1176 C C . GLU A 1 148 ? -21.463 -2.447 -13.828 1.00 89.62 148 GLU A C 1
ATOM 1178 O O . GLU A 1 148 ? -21.179 -3.596 -14.187 1.00 89.62 148 GLU A O 1
ATOM 1183 N N . GLU A 1 149 ? -20.666 -1.404 -14.073 1.00 91.56 149 GLU A N 1
ATOM 1184 C CA . GLU A 1 149 ? -19.328 -1.571 -14.631 1.00 91.56 149 GLU A CA 1
ATOM 1185 C C . GLU A 1 149 ? -18.416 -2.308 -13.637 1.00 91.56 149 GLU A C 1
ATOM 1187 O O . GLU A 1 149 ? -18.489 -2.076 -12.425 1.00 91.56 149 GLU A O 1
ATOM 1192 N N . PRO A 1 150 ? -17.547 -3.209 -14.124 1.00 92.88 150 PRO A N 1
ATOM 1193 C CA . PRO A 1 150 ? -16.622 -3.925 -13.264 1.00 92.88 150 PRO A CA 1
ATOM 1194 C C . PRO A 1 150 ? -15.610 -2.957 -12.642 1.00 92.88 150 PRO A C 1
ATOM 1196 O O . PRO A 1 150 ? -14.957 -2.182 -13.342 1.00 92.88 150 PRO A O 1
ATOM 1199 N N . ILE A 1 151 ? -15.423 -3.075 -11.330 1.00 94.19 151 ILE A N 1
ATOM 1200 C CA . ILE A 1 151 ? -14.465 -2.296 -10.539 1.00 94.19 151 ILE A CA 1
ATOM 1201 C C . ILE A 1 151 ? -13.317 -3.187 -10.069 1.00 94.19 151 ILE A C 1
ATOM 1203 O O . ILE A 1 151 ? -13.508 -4.375 -9.807 1.00 94.19 151 ILE A O 1
ATOM 1207 N N . ALA A 1 152 ? -12.120 -2.624 -9.924 1.00 94.44 152 ALA A N 1
ATOM 1208 C CA . ALA A 1 152 ? -11.004 -3.322 -9.290 1.00 94.44 152 ALA A CA 1
ATOM 1209 C C . ALA A 1 152 ? -10.950 -2.994 -7.798 1.00 94.44 152 ALA A C 1
ATOM 1211 O O . ALA A 1 152 ? -11.188 -1.861 -7.386 1.00 94.44 152 ALA A O 1
ATOM 1212 N N . VAL A 1 153 ? -10.603 -3.985 -6.987 1.00 94.19 153 VAL A N 1
ATOM 1213 C CA . VAL A 1 153 ? -10.392 -3.848 -5.550 1.00 94.19 153 VAL A CA 1
ATOM 1214 C C . VAL A 1 153 ? -8.984 -4.325 -5.239 1.00 94.19 153 VAL A C 1
ATOM 1216 O O . VAL A 1 153 ? -8.645 -5.465 -5.545 1.00 94.19 153 VAL A O 1
ATOM 1219 N N . VAL A 1 154 ? -8.181 -3.455 -4.626 1.00 95.00 154 VAL A N 1
ATOM 1220 C CA . VAL A 1 154 ? -6.855 -3.807 -4.103 1.00 95.00 154 VAL A CA 1
ATOM 1221 C C . VAL A 1 154 ? -6.918 -3.785 -2.585 1.00 95.00 154 VAL A C 1
ATOM 1223 O O . VAL A 1 154 ? -7.435 -2.833 -1.997 1.00 95.00 154 VAL A O 1
ATOM 1226 N N . ILE A 1 155 ? -6.408 -4.830 -1.947 1.00 94.38 155 ILE A N 1
ATOM 1227 C CA . ILE A 1 155 ? -6.486 -5.032 -0.505 1.00 94.38 155 ILE A CA 1
ATOM 1228 C C . ILE A 1 155 ? -5.075 -5.095 0.088 1.00 94.38 155 ILE A C 1
ATOM 1230 O O . ILE A 1 155 ? -4.137 -5.570 -0.544 1.00 94.38 155 ILE A O 1
ATOM 1234 N N . GLY A 1 156 ? -4.899 -4.566 1.299 1.00 92.25 156 GLY A N 1
ATOM 1235 C CA . GLY A 1 156 ? -3.618 -4.622 2.002 1.00 92.25 156 GLY A CA 1
ATOM 1236 C C . GLY A 1 156 ? -3.327 -5.995 2.599 1.00 92.25 156 GLY A C 1
ATOM 1237 O O . GLY A 1 156 ? -4.224 -6.648 3.125 1.00 92.25 156 GLY A O 1
ATOM 1238 N N . ASN A 1 157 ? -2.048 -6.373 2.599 1.00 92.50 157 ASN A N 1
ATOM 1239 C CA . ASN A 1 157 ? -1.547 -7.642 3.146 1.00 92.50 157 ASN A CA 1
ATOM 1240 C C . ASN A 1 157 ? -1.456 -7.671 4.689 1.00 92.50 157 ASN A C 1
ATOM 1242 O O . ASN A 1 157 ? -1.032 -8.651 5.293 1.00 92.50 157 ASN A O 1
ATOM 1246 N N . ARG A 1 158 ? -1.801 -6.566 5.363 1.00 91.69 158 ARG A N 1
ATOM 1247 C CA . ARG A 1 158 ? -1.609 -6.395 6.808 1.00 91.69 158 ARG A CA 1
ATOM 1248 C C . ARG A 1 158 ? -2.833 -5.773 7.465 1.00 91.69 158 ARG A C 1
ATOM 1250 O O . ARG A 1 158 ? -3.490 -4.892 6.906 1.00 91.69 158 ARG A O 1
ATOM 1257 N N . LEU A 1 159 ? -3.119 -6.214 8.688 1.00 91.00 159 LEU A N 1
ATOM 1258 C CA . LEU A 1 159 ? -4.168 -5.639 9.523 1.00 91.00 159 LEU A CA 1
ATOM 1259 C C . LEU A 1 159 ? -3.690 -4.351 10.217 1.00 91.00 159 LEU A C 1
ATOM 1261 O O . LEU A 1 159 ? -2.537 -4.279 10.646 1.00 91.00 159 LEU A O 1
ATOM 1265 N N . PRO A 1 160 ? -4.571 -3.346 10.361 1.00 91.75 160 PRO A N 1
ATOM 1266 C CA . PRO A 1 160 ? -4.262 -2.136 11.112 1.00 91.75 160 PRO A CA 1
ATOM 1267 C C . PRO A 1 160 ? -4.108 -2.430 12.608 1.00 91.75 160 PRO A C 1
ATOM 1269 O O . PRO A 1 160 ? -4.771 -3.319 13.149 1.00 91.75 160 PRO A O 1
ATOM 1272 N N . LYS A 1 161 ? -3.281 -1.637 13.295 1.00 90.31 161 LYS A N 1
ATOM 1273 C CA . LYS A 1 161 ? -3.210 -1.632 14.760 1.00 90.31 161 LYS A CA 1
ATOM 1274 C C . LYS A 1 161 ? -4.319 -0.767 15.356 1.00 90.31 161 LYS A C 1
ATOM 1276 O O . LYS A 1 161 ? -4.689 0.273 14.810 1.00 90.31 161 LYS A O 1
ATOM 1281 N N . GLN A 1 162 ? -4.836 -1.208 16.497 1.00 90.00 162 GLN A N 1
ATOM 1282 C CA . GLN A 1 162 ? -5.852 -0.490 17.263 1.00 90.00 162 GLN A CA 1
ATOM 1283 C C . GLN A 1 162 ? -5.239 0.673 18.046 1.00 90.00 162 GLN A C 1
ATOM 1285 O O . GLN A 1 162 ? -4.074 0.626 18.428 1.00 90.00 162 GLN A O 1
ATOM 1290 N N . ASN A 1 163 ? -6.051 1.697 18.300 1.00 86.56 163 ASN A N 1
ATOM 1291 C CA . ASN A 1 163 ? -5.763 2.897 19.088 1.00 86.56 163 ASN A CA 1
ATOM 1292 C C . ASN A 1 163 ?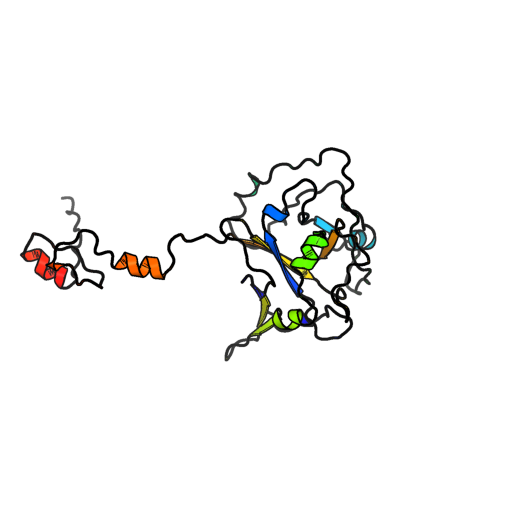 -4.543 3.716 18.636 1.00 86.56 163 ASN A C 1
ATOM 1294 O O . ASN A 1 163 ? -4.110 4.613 19.352 1.00 86.56 163 ASN A O 1
ATOM 1298 N N . ILE A 1 164 ? -4.017 3.435 17.446 1.00 89.88 164 ILE A N 1
ATOM 1299 C CA . ILE A 1 164 ? -2.875 4.121 16.843 1.00 89.88 164 ILE A CA 1
ATOM 1300 C C . ILE A 1 164 ? -3.267 4.541 15.426 1.00 89.88 164 ILE A C 1
ATOM 1302 O O . ILE A 1 164 ? -4.158 3.952 14.800 1.00 89.88 164 ILE A O 1
ATOM 1306 N N . SER A 1 165 ? -2.615 5.583 14.919 1.00 88.88 165 SER A N 1
ATOM 1307 C CA . SER A 1 165 ? -2.742 5.965 13.524 1.00 88.88 165 SER A CA 1
ATOM 1308 C C . SER A 1 165 ? -2.122 4.927 12.582 1.00 88.88 165 SER A C 1
ATOM 1310 O O . SER A 1 165 ? -0.974 4.513 12.747 1.00 88.88 165 SER A O 1
ATOM 1312 N N . ASN A 1 166 ? -2.874 4.561 11.546 1.00 92.19 166 ASN A N 1
ATOM 1313 C CA . ASN A 1 166 ? -2.440 3.702 10.454 1.00 92.19 166 ASN A CA 1
ATOM 1314 C C . ASN A 1 166 ? -2.442 4.510 9.157 1.00 92.19 166 ASN A C 1
ATOM 1316 O O . ASN A 1 166 ? -3.451 5.118 8.797 1.00 92.19 166 ASN A O 1
ATOM 1320 N N . THR A 1 167 ? -1.328 4.482 8.442 1.00 93.31 167 THR A N 1
ATOM 1321 C CA . THR A 1 167 ? -1.153 5.137 7.148 1.00 93.31 167 THR A CA 1
ATOM 1322 C C . THR A 1 167 ? -1.039 4.070 6.072 1.00 93.31 167 THR A C 1
ATOM 1324 O O . THR A 1 167 ? -0.278 3.116 6.225 1.00 93.31 167 THR A O 1
ATOM 1327 N N . VAL A 1 168 ? -1.789 4.216 4.984 1.00 94.38 168 VAL A N 1
ATOM 1328 C CA . VAL A 1 168 ? -1.767 3.283 3.856 1.00 94.38 168 VAL A CA 1
ATOM 1329 C C . VAL A 1 168 ? -1.267 3.991 2.614 1.00 94.38 168 VAL A C 1
ATOM 1331 O O . VAL A 1 168 ? -1.733 5.083 2.290 1.00 94.38 168 VAL A O 1
ATOM 1334 N N . TYR A 1 169 ? -0.341 3.344 1.914 1.00 95.19 169 TYR A N 1
ATOM 1335 C CA . TYR A 1 169 ? 0.187 3.791 0.633 1.00 95.19 169 TYR A CA 1
ATOM 1336 C C . TYR A 1 169 ? -0.182 2.802 -0.464 1.00 95.19 169 TYR A C 1
ATOM 1338 O O . TYR A 1 169 ? 0.085 1.606 -0.345 1.00 95.19 169 TYR A O 1
ATOM 1346 N N . LEU A 1 170 ? -0.763 3.321 -1.544 1.00 94.56 170 LEU A N 1
ATOM 1347 C CA . LEU A 1 170 ? -0.855 2.624 -2.817 1.00 94.56 170 LEU A CA 1
ATOM 1348 C C . LEU A 1 170 ? 0.475 2.798 -3.545 1.00 94.56 170 LEU A C 1
ATOM 1350 O O . LEU A 1 170 ? 0.816 3.911 -3.951 1.00 94.56 170 LEU A O 1
ATOM 1354 N N . VAL A 1 171 ? 1.218 1.704 -3.687 1.00 94.56 171 VAL A N 1
ATOM 1355 C CA . VAL A 1 171 ? 2.565 1.700 -4.262 1.00 94.56 171 VAL A CA 1
ATOM 1356 C C . VAL A 1 171 ? 2.621 0.952 -5.587 1.00 94.56 171 VAL A C 1
ATOM 1358 O O . VAL A 1 171 ? 1.874 -0.005 -5.804 1.00 94.56 171 VAL A O 1
ATOM 1361 N N . SER A 1 172 ? 3.549 1.378 -6.444 1.00 94.00 172 SER A N 1
ATOM 1362 C CA . SER A 1 172 ? 3.953 0.631 -7.637 1.00 94.00 172 SER A CA 1
ATOM 1363 C C . SER A 1 172 ? 4.955 -0.472 -7.282 1.00 94.00 172 SER A C 1
ATOM 1365 O O . SER A 1 172 ? 5.968 -0.221 -6.621 1.00 94.00 172 SER A O 1
ATOM 1367 N N . LEU A 1 173 ? 4.675 -1.684 -7.757 1.00 92.88 173 LEU A N 1
ATOM 1368 C CA . LEU A 1 173 ? 5.524 -2.875 -7.694 1.00 92.88 173 LEU A CA 1
ATOM 1369 C C . LEU A 1 173 ? 6.059 -3.290 -9.072 1.00 92.88 173 LEU A C 1
ATOM 1371 O O . LEU A 1 173 ? 6.536 -4.412 -9.227 1.00 92.88 173 LEU A O 1
ATOM 1375 N N . GLU A 1 174 ? 5.965 -2.410 -10.065 1.00 91.12 174 GLU A N 1
ATOM 1376 C CA . GLU A 1 174 ? 6.356 -2.687 -11.448 1.00 91.12 174 GLU A CA 1
ATOM 1377 C C . GLU A 1 174 ? 7.793 -3.220 -11.557 1.00 91.12 174 GLU A C 1
ATOM 1379 O O . GLU A 1 174 ? 8.737 -2.585 -11.089 1.00 91.12 174 GLU A O 1
ATOM 1384 N N . GLU A 1 175 ? 7.937 -4.403 -12.162 1.00 88.44 175 GLU A N 1
ATOM 1385 C CA . GLU A 1 175 ? 9.217 -5.109 -12.349 1.00 88.44 175 GLU A CA 1
ATOM 1386 C C . GLU A 1 175 ? 10.025 -5.364 -11.054 1.00 88.44 175 GLU A C 1
ATOM 1388 O O . GLU A 1 175 ? 11.246 -5.539 -11.078 1.00 88.44 175 GLU A O 1
ATOM 1393 N N . ARG A 1 176 ? 9.357 -5.417 -9.893 1.00 90.12 176 ARG A N 1
ATOM 1394 C CA . ARG A 1 176 ? 10.000 -5.628 -8.580 1.00 90.12 176 ARG A CA 1
ATOM 1395 C C . ARG A 1 176 ? 10.030 -7.084 -8.134 1.00 90.12 176 ARG A C 1
ATOM 1397 O O . ARG A 1 176 ? 10.728 -7.399 -7.172 1.00 90.12 176 ARG A O 1
ATOM 1404 N N . TYR A 1 177 ? 9.276 -7.965 -8.782 1.00 91.44 177 TYR A N 1
ATOM 1405 C CA . TYR A 1 177 ? 9.190 -9.379 -8.435 1.00 91.44 177 TYR A CA 1
ATOM 1406 C C . TYR A 1 177 ? 9.889 -10.267 -9.464 1.00 91.44 177 TYR A C 1
ATOM 1408 O O . TYR A 1 177 ? 9.977 -9.971 -10.654 1.00 91.44 177 TYR A O 1
ATOM 1416 N N . SER A 1 178 ? 10.395 -11.385 -8.963 1.00 87.00 178 SER A N 1
ATOM 1417 C CA . SER A 1 178 ? 11.013 -12.469 -9.718 1.00 87.00 178 SER A CA 1
ATOM 1418 C C . SER A 1 178 ? 10.389 -13.800 -9.298 1.00 87.00 178 SER A C 1
ATOM 1420 O O . SER A 1 178 ? 9.643 -13.852 -8.319 1.00 87.00 178 SER A O 1
ATOM 1422 N N . SER A 1 179 ? 10.744 -14.894 -9.973 1.00 79.12 179 SER A N 1
ATOM 1423 C CA . SER A 1 179 ? 10.296 -16.244 -9.600 1.00 79.12 179 SER A CA 1
ATOM 1424 C C . SER A 1 179 ? 10.701 -16.657 -8.177 1.00 79.12 179 SER A C 1
ATOM 1426 O O . SER A 1 179 ? 10.084 -17.547 -7.604 1.00 79.12 179 SER A O 1
ATOM 1428 N N . SER A 1 180 ? 11.722 -16.021 -7.592 1.00 80.25 180 SER A N 1
ATOM 1429 C CA . SER A 1 180 ? 12.191 -16.271 -6.222 1.00 80.25 180 SER A CA 1
ATOM 1430 C C . SER A 1 180 ? 11.636 -15.293 -5.179 1.00 80.25 180 SER A C 1
ATOM 1432 O O . SER A 1 180 ? 12.017 -15.379 -4.014 1.00 80.25 180 SER A O 1
ATOM 1434 N N . GLY A 1 181 ? 10.768 -14.353 -5.568 1.00 87.12 181 GLY A N 1
ATOM 1435 C CA . GLY A 1 181 ? 10.212 -13.333 -4.675 1.00 87.12 181 GLY A CA 1
ATOM 1436 C C . GLY A 1 181 ? 10.584 -11.902 -5.059 1.00 87.12 181 GLY A C 1
ATOM 1437 O O . GLY A 1 181 ? 10.998 -11.620 -6.188 1.00 87.12 181 GLY A O 1
ATOM 1438 N N . PHE A 1 182 ? 10.408 -10.983 -4.110 1.00 90.69 182 PHE A N 1
ATOM 1439 C CA . PHE A 1 182 ? 10.715 -9.565 -4.287 1.00 90.69 182 PHE A CA 1
ATOM 1440 C C . PHE A 1 182 ? 12.227 -9.327 -4.435 1.00 90.69 182 PHE A C 1
ATOM 1442 O O . PHE A 1 182 ? 13.030 -9.855 -3.665 1.00 90.69 182 PHE A O 1
ATOM 1449 N N . ASN A 1 183 ? 12.617 -8.505 -5.408 1.00 90.38 183 ASN A N 1
ATOM 1450 C CA . ASN A 1 183 ? 14.006 -8.150 -5.669 1.00 90.38 183 ASN A CA 1
ATOM 1451 C C . ASN A 1 183 ? 14.438 -6.945 -4.815 1.00 90.38 183 ASN A C 1
ATOM 1453 O O . ASN A 1 183 ? 14.039 -5.806 -5.065 1.00 90.38 183 ASN A O 1
ATOM 1457 N N . TYR A 1 184 ? 15.295 -7.201 -3.825 1.00 88.31 184 TYR A N 1
ATOM 1458 C CA . TYR A 1 184 ? 15.848 -6.181 -2.928 1.00 88.31 184 TYR A CA 1
ATOM 1459 C C . TYR A 1 184 ? 17.155 -5.539 -3.430 1.00 88.31 184 TYR A C 1
ATOM 1461 O O . TYR A 1 184 ? 17.704 -4.715 -2.710 1.00 88.31 184 TYR A O 1
ATOM 1469 N N . GLN A 1 185 ? 17.659 -5.887 -4.624 1.00 85.88 185 GLN A N 1
ATOM 1470 C CA . GLN A 1 185 ? 18.903 -5.335 -5.196 1.00 85.88 185 GLN A CA 1
ATOM 1471 C C . GLN A 1 185 ? 20.114 -5.440 -4.245 1.00 85.88 185 GLN A C 1
ATOM 1473 O O . GLN A 1 185 ? 20.883 -4.494 -4.096 1.00 85.88 185 GLN A O 1
ATOM 1478 N N . ASP A 1 186 ? 20.244 -6.583 -3.561 1.00 84.50 186 ASP A N 1
ATOM 1479 C CA . ASP A 1 186 ? 21.310 -6.880 -2.588 1.00 84.50 186 ASP A CA 1
ATOM 1480 C C . ASP A 1 186 ? 21.382 -5.937 -1.370 1.00 84.50 186 ASP A C 1
ATOM 1482 O O . ASP A 1 186 ? 22.396 -5.883 -0.674 1.00 84.50 186 ASP A O 1
ATOM 1486 N N . ALA A 1 187 ? 20.292 -5.228 -1.065 1.00 86.88 187 ALA A N 1
ATOM 1487 C CA . ALA A 1 187 ? 20.190 -4.371 0.112 1.00 86.88 187 ALA A CA 1
ATOM 1488 C C . ALA A 1 187 ? 20.419 -5.142 1.430 1.00 86.88 187 ALA A C 1
ATOM 1490 O O . ALA A 1 187 ? 19.932 -6.268 1.615 1.00 86.88 187 ALA A O 1
ATOM 1491 N N . ALA A 1 188 ? 21.104 -4.515 2.387 1.00 88.50 188 ALA A N 1
ATOM 1492 C CA . ALA A 1 188 ? 21.221 -4.997 3.759 1.00 88.50 188 ALA A CA 1
ATOM 1493 C C . ALA A 1 188 ? 19.935 -4.724 4.560 1.00 88.50 188 ALA A C 1
ATOM 1495 O O . ALA A 1 188 ? 19.057 -3.969 4.151 1.00 88.50 188 ALA A O 1
ATOM 1496 N N . ASP A 1 189 ? 19.795 -5.344 5.731 1.00 86.81 189 ASP A N 1
ATOM 1497 C CA . ASP A 1 189 ? 18.563 -5.259 6.537 1.00 86.81 189 ASP A CA 1
ATOM 1498 C C . ASP A 1 189 ? 18.283 -3.854 7.097 1.00 86.81 189 ASP A C 1
ATOM 1500 O O . ASP A 1 189 ? 17.132 -3.524 7.423 1.00 86.81 189 ASP A O 1
ATOM 1504 N N . ASP A 1 190 ? 19.337 -3.039 7.179 1.00 86.44 190 ASP A N 1
ATOM 1505 C CA . ASP A 1 190 ? 19.311 -1.639 7.592 1.00 86.44 190 ASP A CA 1
ATOM 1506 C C . ASP A 1 190 ? 19.142 -0.643 6.434 1.00 86.44 190 ASP A C 1
ATOM 1508 O O . ASP A 1 190 ? 18.910 0.539 6.691 1.00 86.44 190 ASP A O 1
ATOM 1512 N N . ASP A 1 191 ? 19.197 -1.118 5.189 1.00 89.88 191 ASP A N 1
ATOM 1513 C CA . ASP A 1 191 ? 19.029 -0.289 3.999 1.00 89.88 191 ASP A CA 1
ATOM 1514 C C . ASP A 1 191 ? 17.554 -0.045 3.668 1.00 89.88 191 ASP A C 1
ATOM 1516 O O . ASP A 1 191 ? 16.642 -0.756 4.118 1.00 89.88 191 ASP A O 1
ATOM 1520 N N . TYR A 1 192 ? 17.327 0.973 2.840 1.00 91.00 192 TYR A N 1
ATOM 1521 C CA . TYR A 1 192 ? 16.002 1.404 2.429 1.00 91.00 192 TYR A CA 1
ATOM 1522 C C . TYR A 1 192 ? 15.722 1.019 0.980 1.00 91.00 192 TYR A C 1
ATOM 1524 O O . TYR A 1 192 ? 16.569 1.115 0.095 1.00 91.00 192 TYR A O 1
ATOM 1532 N N . ILE A 1 193 ? 14.487 0.617 0.721 1.00 92.31 193 ILE A N 1
ATOM 1533 C CA . ILE A 1 193 ? 13.980 0.371 -0.621 1.00 92.31 193 ILE A CA 1
ATOM 1534 C C . ILE A 1 193 ? 12.958 1.453 -0.941 1.00 92.31 193 ILE A C 1
ATOM 1536 O O . ILE A 1 193 ? 12.006 1.666 -0.185 1.00 92.31 193 ILE A O 1
ATOM 1540 N N . ARG A 1 194 ? 13.134 2.106 -2.086 1.00 93.06 194 ARG A N 1
ATOM 1541 C CA . ARG A 1 194 ? 12.262 3.188 -2.536 1.00 93.06 194 ARG A CA 1
ATOM 1542 C C . ARG A 1 194 ? 11.038 2.662 -3.270 1.00 93.06 194 ARG A C 1
ATOM 1544 O O . ARG A 1 194 ? 11.135 1.767 -4.112 1.00 93.06 194 ARG A O 1
ATOM 1551 N N . PHE A 1 195 ? 9.882 3.252 -3.013 1.00 93.12 195 PHE A N 1
ATOM 1552 C CA . PHE A 1 195 ? 8.634 2.990 -3.724 1.00 93.12 195 PHE A CA 1
ATOM 1553 C C . PHE A 1 195 ? 8.059 4.279 -4.287 1.00 93.12 195 PHE A C 1
ATOM 1555 O O . PHE A 1 195 ? 8.116 5.324 -3.643 1.00 93.12 195 PHE A O 1
ATOM 1562 N N . VAL A 1 196 ? 7.459 4.175 -5.471 1.00 93.12 196 VAL A N 1
ATOM 1563 C CA . VAL A 1 196 ? 6.617 5.233 -6.029 1.00 93.12 196 VAL A CA 1
ATOM 1564 C C . VAL A 1 196 ? 5.227 5.105 -5.420 1.00 93.12 196 VAL A C 1
ATOM 1566 O O . VAL A 1 196 ? 4.623 4.031 -5.476 1.00 93.12 196 VAL A O 1
ATOM 1569 N N . VAL A 1 197 ? 4.738 6.195 -4.834 1.00 93.69 197 VAL A N 1
ATOM 1570 C CA . VAL A 1 197 ? 3.432 6.275 -4.176 1.00 93.69 197 VAL A CA 1
ATOM 1571 C C . VAL A 1 197 ? 2.452 6.979 -5.102 1.00 93.69 197 VAL A C 1
ATOM 1573 O O . VAL A 1 197 ? 2.676 8.110 -5.522 1.00 93.69 197 VAL A O 1
ATOM 1576 N N . LEU A 1 198 ? 1.346 6.305 -5.404 1.00 93.00 198 LEU A N 1
ATOM 1577 C CA . LEU A 1 198 ? 0.298 6.806 -6.294 1.00 93.00 198 LEU A CA 1
ATOM 1578 C C . LEU A 1 198 ? -0.852 7.452 -5.520 1.00 93.00 198 LEU A C 1
ATOM 1580 O O . LEU A 1 198 ? -1.505 8.368 -6.012 1.00 93.00 198 LEU A O 1
ATOM 1584 N N . ASN A 1 199 ? -1.124 6.955 -4.312 1.00 92.50 199 ASN A N 1
ATOM 1585 C CA . ASN A 1 199 ? -2.144 7.494 -3.421 1.00 92.50 199 ASN A CA 1
ATOM 1586 C C . ASN A 1 1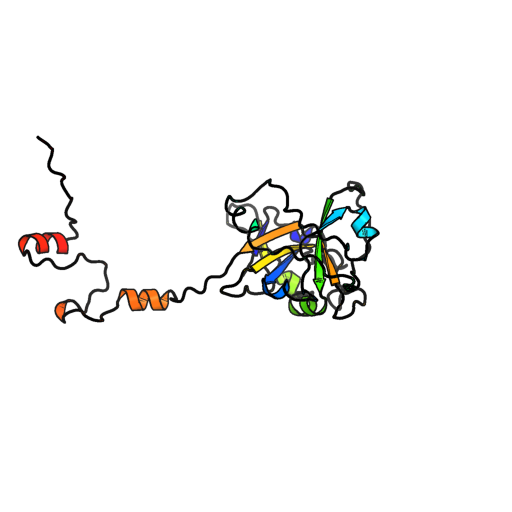99 ? -1.798 7.162 -1.962 1.00 92.50 199 ASN A C 1
ATOM 1588 O O . ASN A 1 199 ? -1.140 6.154 -1.691 1.00 92.50 199 ASN A O 1
ATOM 1592 N N . SER A 1 200 ? -2.244 7.992 -1.024 1.00 92.81 200 SER A N 1
ATOM 1593 C CA . SER A 1 200 ? -2.039 7.792 0.406 1.00 92.81 200 SER A CA 1
ATOM 1594 C C . SER A 1 200 ? -3.229 8.280 1.224 1.00 92.81 200 SER A C 1
ATOM 1596 O O . SER A 1 200 ? -3.860 9.286 0.907 1.00 92.81 200 SER A O 1
ATOM 1598 N N . TRP A 1 201 ? -3.534 7.567 2.307 1.00 92.75 201 TRP A N 1
ATOM 1599 C CA . TRP A 1 201 ? -4.534 7.992 3.285 1.00 92.75 201 TRP A CA 1
ATOM 1600 C C . TRP A 1 201 ? -4.199 7.467 4.681 1.00 92.75 201 TRP A C 1
ATOM 1602 O O . TRP A 1 201 ? -3.377 6.566 4.850 1.00 92.75 201 TRP A O 1
ATOM 1612 N N . GLN A 1 202 ? -4.850 8.033 5.694 1.00 91.62 202 GLN A N 1
ATOM 1613 C CA . GLN A 1 202 ? -4.600 7.735 7.101 1.00 91.62 202 GLN A CA 1
ATOM 1614 C C . GLN A 1 202 ? -5.924 7.514 7.832 1.00 91.62 202 GLN A C 1
ATOM 1616 O O . GLN A 1 202 ? -6.915 8.191 7.557 1.00 91.62 202 GLN A O 1
ATOM 1621 N N . PHE A 1 203 ? -5.949 6.561 8.760 1.00 90.06 203 PHE A N 1
ATOM 1622 C CA . PHE A 1 203 ? -7.105 6.284 9.608 1.00 90.06 203 PHE A CA 1
ATOM 1623 C C . PHE A 1 203 ? -6.679 5.714 10.964 1.00 90.06 203 PHE A C 1
ATOM 1625 O O . PHE A 1 203 ? -5.577 5.196 11.131 1.00 90.06 203 PHE A O 1
ATOM 1632 N N . THR A 1 204 ? -7.576 5.767 11.944 1.00 89.62 204 THR A N 1
ATOM 1633 C CA . THR A 1 204 ? -7.393 5.151 13.262 1.00 89.62 204 THR A CA 1
ATOM 1634 C C . THR A 1 204 ? -8.406 4.027 13.454 1.00 89.62 204 THR A C 1
ATOM 1636 O O . THR A 1 204 ? -9.564 4.130 13.047 1.00 89.62 204 THR A O 1
ATOM 1639 N N . CYS A 1 205 ? -7.978 2.929 14.076 1.00 83.00 205 CYS A N 1
ATOM 1640 C CA . CYS A 1 205 ? -8.889 1.872 14.510 1.00 83.00 205 CYS A CA 1
ATOM 1641 C C . CYS A 1 205 ? -9.192 2.070 15.987 1.00 83.00 205 CYS A C 1
ATOM 1643 O O . CYS A 1 205 ? -8.332 1.819 16.822 1.00 83.00 205 CYS A O 1
ATOM 1645 N N . ILE A 1 206 ? -10.393 2.528 16.316 1.00 81.38 206 ILE A N 1
ATOM 1646 C CA . ILE A 1 206 ? -10.796 2.708 17.711 1.00 81.38 206 ILE A CA 1
ATOM 1647 C C . ILE A 1 206 ? -11.130 1.334 18.294 1.00 81.38 206 ILE A C 1
ATOM 1649 O O . ILE A 1 206 ? -11.942 0.606 17.722 1.00 81.38 206 ILE A O 1
ATOM 1653 N N . ASP A 1 207 ? -10.530 0.994 19.435 1.00 72.56 207 ASP A N 1
ATOM 1654 C CA . ASP A 1 207 ? -11.034 -0.102 20.256 1.00 72.56 207 ASP A CA 1
ATOM 1655 C C . ASP A 1 207 ? -12.333 0.357 20.925 1.00 72.56 207 ASP A C 1
ATOM 1657 O O . ASP A 1 207 ? -12.349 1.081 21.929 1.00 72.56 207 ASP A O 1
ATOM 1661 N N . LEU A 1 208 ? -13.452 -0.012 20.308 1.00 65.56 208 LEU A N 1
ATOM 1662 C CA . LEU A 1 208 ? -14.746 0.101 20.947 1.00 65.56 208 LEU A CA 1
ATOM 1663 C C . LEU A 1 208 ? -14.733 -0.899 22.105 1.00 65.56 208 LEU A C 1
ATOM 1665 O O . LEU A 1 208 ? -15.047 -2.069 21.916 1.00 65.56 208 LEU A O 1
ATOM 1669 N N . LYS A 1 209 ? -14.409 -0.411 23.312 1.00 64.75 209 LYS A N 1
ATOM 1670 C CA . LYS A 1 209 ? -14.440 -1.165 24.584 1.00 64.75 209 LYS A CA 1
ATOM 1671 C C . LYS A 1 209 ? -15.713 -1.999 24.790 1.00 64.75 209 LYS A C 1
ATOM 1673 O O . LYS A 1 209 ? -15.755 -2.834 25.685 1.00 64.75 209 LYS A O 1
ATOM 1678 N N . GLN A 1 210 ? -16.765 -1.724 24.021 1.00 64.19 210 GLN A N 1
ATOM 1679 C CA . GLN A 1 210 ? -17.962 -2.539 23.934 1.00 64.19 210 GLN A CA 1
ATOM 1680 C C . GLN A 1 210 ? -18.067 -3.140 22.534 1.00 64.19 210 GLN A C 1
ATOM 1682 O O . GLN A 1 210 ? -18.253 -2.427 21.545 1.00 64.19 210 GLN A O 1
ATOM 1687 N N . ASN A 1 211 ? -17.983 -4.466 22.452 1.00 71.44 211 ASN A N 1
ATOM 1688 C CA . ASN A 1 211 ? -18.335 -5.171 21.226 1.00 71.44 211 ASN A CA 1
ATOM 1689 C C . ASN A 1 211 ? -19.874 -5.179 21.060 1.00 71.44 211 ASN A C 1
ATOM 1691 O O . ASN A 1 211 ? -20.623 -4.957 22.012 1.00 71.44 211 ASN A O 1
ATOM 1695 N N . PHE A 1 212 ? -20.378 -5.423 19.846 1.00 72.56 212 PHE A N 1
ATOM 1696 C CA . PHE A 1 212 ? -21.828 -5.449 19.578 1.00 72.56 212 PHE A CA 1
ATOM 1697 C C . PHE A 1 212 ? -22.588 -6.421 20.494 1.00 72.56 212 PHE A C 1
ATOM 1699 O O . PHE A 1 212 ? -23.720 -6.154 20.892 1.00 72.56 212 PHE A O 1
ATOM 1706 N N . LYS A 1 213 ? -21.949 -7.534 20.865 1.00 74.00 213 LYS A N 1
ATOM 1707 C CA . LYS A 1 213 ? -22.505 -8.504 21.806 1.00 74.00 213 LYS A CA 1
ATOM 1708 C C . LYS A 1 213 ? -22.644 -7.895 23.203 1.00 74.00 213 LYS A C 1
ATOM 1710 O O . LYS A 1 213 ? -23.697 -8.051 23.804 1.00 74.00 213 LYS A O 1
ATOM 1715 N N . ASP A 1 214 ? -21.652 -7.165 23.693 1.00 72.81 214 ASP A N 1
ATOM 1716 C CA . ASP A 1 214 ? -21.707 -6.465 24.972 1.00 72.81 214 ASP A CA 1
ATOM 1717 C C . ASP A 1 214 ? -22.760 -5.363 24.927 1.00 72.81 214 ASP A C 1
ATOM 1719 O O . ASP A 1 214 ? -23.538 -5.252 25.866 1.00 72.81 214 ASP A O 1
ATOM 1723 N N . LEU A 1 215 ? -22.868 -4.609 23.829 1.00 76.38 215 LEU A N 1
ATOM 1724 C CA . LEU A 1 215 ? -23.957 -3.645 23.638 1.00 76.38 215 LEU A CA 1
ATOM 1725 C C . LEU A 1 215 ? -25.331 -4.326 23.696 1.00 76.38 215 LEU A C 1
ATOM 1727 O O . LEU A 1 215 ? -26.222 -3.834 24.381 1.00 76.38 215 LEU A O 1
ATOM 1731 N N . LEU A 1 216 ? -25.508 -5.479 23.044 1.00 71.69 216 LEU A N 1
ATOM 1732 C CA . LEU A 1 216 ? -26.750 -6.259 23.102 1.00 71.69 216 LEU A CA 1
ATOM 1733 C C . LEU A 1 216 ? -27.043 -6.814 24.500 1.00 71.69 216 LEU A C 1
ATOM 1735 O O . LEU A 1 216 ? -28.188 -6.783 24.952 1.00 71.69 216 LEU A O 1
ATOM 1739 N N . LEU A 1 217 ? -26.024 -7.311 25.197 1.00 69.12 217 LEU A N 1
ATOM 1740 C CA . LEU A 1 217 ? -26.167 -7.839 26.552 1.00 69.12 217 LEU A CA 1
ATOM 1741 C C . LEU A 1 217 ? -26.485 -6.722 27.555 1.00 69.12 217 LEU A C 1
ATOM 1743 O O . LEU A 1 217 ? -27.301 -6.919 28.454 1.00 69.12 217 LEU A O 1
ATOM 1747 N N . HIS A 1 218 ? -25.908 -5.532 27.375 1.00 67.25 218 HIS A N 1
ATOM 1748 C CA . HIS A 1 218 ? -26.149 -4.376 28.240 1.00 67.25 218 HIS A CA 1
ATOM 1749 C C . HIS A 1 218 ? -27.401 -3.573 27.864 1.00 67.25 218 HIS A C 1
ATOM 1751 O O . HIS A 1 218 ? -27.964 -2.917 28.743 1.00 67.25 218 HIS A O 1
ATOM 1757 N N . LEU A 1 219 ? -27.903 -3.678 26.626 1.00 67.38 219 LEU A N 1
ATOM 1758 C CA . LEU A 1 219 ? -29.239 -3.191 26.247 1.00 67.38 219 LEU A CA 1
ATOM 1759 C C . LEU A 1 219 ? -30.331 -3.827 27.119 1.00 67.38 219 LEU A C 1
ATOM 1761 O O . LEU A 1 219 ? -31.314 -3.171 27.450 1.00 67.38 219 LEU A O 1
ATOM 1765 N N . ASN A 1 220 ? -30.113 -5.071 27.549 1.00 57.41 220 ASN A N 1
ATOM 1766 C CA . ASN A 1 220 ? -30.973 -5.805 28.474 1.00 57.41 220 ASN A CA 1
ATOM 1767 C C . ASN A 1 220 ? -30.460 -5.780 29.925 1.00 57.41 220 ASN A C 1
ATOM 1769 O O . ASN A 1 220 ? -30.779 -6.684 30.691 1.00 57.41 220 ASN A O 1
ATOM 1773 N N . SER A 1 221 ? -29.653 -4.801 30.353 1.00 54.59 221 SER A N 1
ATOM 1774 C CA . SER A 1 221 ? -29.116 -4.824 31.723 1.00 54.59 221 SER A CA 1
ATOM 1775 C C . SER A 1 221 ? -30.219 -4.672 32.795 1.00 54.59 221 SER A C 1
ATOM 1777 O O . SER A 1 221 ? -30.748 -3.603 33.077 1.00 54.59 221 SER A O 1
ATOM 1779 N N . TYR A 1 222 ? -30.544 -5.814 33.410 1.00 52.06 222 TYR A N 1
ATOM 1780 C CA . TYR A 1 222 ? -31.493 -6.070 34.509 1.00 52.06 222 TYR A CA 1
ATOM 1781 C C . TYR A 1 222 ? -31.049 -5.545 35.882 1.00 52.06 222 TYR A C 1
ATOM 1783 O O . TYR A 1 222 ? -31.709 -5.787 36.896 1.00 52.06 222 TYR A O 1
ATOM 1791 N N . GLN A 1 223 ? -29.892 -4.892 35.946 1.00 48.75 223 GLN A N 1
ATOM 1792 C CA . GLN A 1 223 ? -29.245 -4.523 37.197 1.00 48.75 223 GLN A CA 1
ATOM 1793 C C . GLN A 1 223 ? -30.012 -3.322 37.779 1.00 48.75 223 GLN A C 1
ATOM 1795 O O . GLN A 1 223 ? -29.827 -2.197 37.326 1.00 48.75 223 GLN A O 1
ATOM 1800 N N . ASN A 1 224 ? -30.892 -3.585 38.757 1.00 51.81 224 ASN A N 1
ATOM 1801 C CA . ASN A 1 224 ? -31.712 -2.635 39.539 1.00 51.81 224 ASN A CA 1
ATOM 1802 C C . ASN A 1 224 ? -33.173 -2.390 39.103 1.00 51.81 224 ASN A C 1
ATOM 1804 O O . ASN A 1 224 ? -33.711 -1.324 39.405 1.00 51.81 224 ASN A O 1
ATOM 1808 N N . LYS A 1 225 ? -33.867 -3.348 38.462 1.00 52.38 225 LYS A N 1
ATOM 1809 C CA . LYS A 1 225 ? -35.329 -3.236 38.246 1.00 52.38 225 LYS A CA 1
ATOM 1810 C C . LYS A 1 225 ? -36.165 -4.176 39.137 1.00 52.38 225 LYS A C 1
ATOM 1812 O O . LYS A 1 225 ? -35.788 -5.338 39.320 1.00 52.38 225 LYS A O 1
ATOM 1817 N N . PRO A 1 226 ? -37.302 -3.696 39.689 1.00 53.72 226 PRO A N 1
ATOM 1818 C CA . PRO A 1 226 ? -38.231 -4.512 40.474 1.00 53.72 226 PRO A CA 1
ATOM 1819 C C . PRO A 1 226 ? -38.767 -5.697 39.653 1.00 53.72 226 PRO A C 1
ATOM 1821 O O . PRO A 1 226 ? -38.847 -5.620 38.427 1.00 53.72 226 PRO A O 1
ATOM 1824 N N . LYS A 1 227 ? -39.132 -6.795 40.335 1.00 54.59 227 LYS A N 1
ATOM 1825 C CA . LYS A 1 227 ? -39.470 -8.110 39.742 1.00 54.59 227 LYS A CA 1
ATOM 1826 C C . LYS A 1 227 ? -40.498 -8.084 38.594 1.00 54.59 227 LYS A C 1
ATOM 1828 O O . LYS A 1 227 ? -40.433 -8.957 37.741 1.00 54.59 227 LYS A O 1
ATOM 1833 N N . ASP A 1 228 ? -41.367 -7.079 38.514 1.00 54.81 228 ASP A N 1
ATOM 1834 C CA . ASP A 1 228 ? -42.395 -6.966 37.463 1.00 54.81 228 ASP A CA 1
ATOM 1835 C C . ASP A 1 228 ? -41.893 -6.397 36.120 1.00 54.81 228 ASP A C 1
ATOM 1837 O O . ASP A 1 228 ? -42.593 -6.493 35.115 1.00 54.81 228 ASP A O 1
ATOM 1841 N N . ASP A 1 229 ? -40.695 -5.802 36.076 1.00 54.44 229 ASP A N 1
ATOM 1842 C CA . ASP A 1 229 ? -40.075 -5.267 34.846 1.00 54.44 229 ASP A CA 1
ATOM 1843 C C . ASP A 1 229 ? -38.978 -6.187 34.281 1.00 54.44 229 ASP A C 1
ATOM 1845 O O . ASP A 1 229 ? -38.320 -5.869 33.288 1.00 54.44 229 ASP A O 1
ATOM 1849 N N . GLN A 1 230 ? -38.797 -7.355 34.899 1.00 53.22 230 GLN A N 1
ATOM 1850 C CA . GLN A 1 230 ? -37.804 -8.376 34.576 1.00 53.22 230 GLN A CA 1
ATOM 1851 C C . GLN A 1 230 ? -38.167 -9.201 33.327 1.00 53.22 230 GLN A C 1
ATOM 1853 O O . GLN A 1 230 ? -37.926 -10.403 33.306 1.00 53.22 230 GLN A O 1
ATOM 1858 N N . GLN A 1 231 ? -38.755 -8.602 32.288 1.00 52.75 231 GLN A N 1
ATOM 1859 C CA . GLN A 1 231 ? -39.119 -9.286 31.028 1.00 52.75 231 GLN A CA 1
ATOM 1860 C C . GLN A 1 231 ? -39.069 -8.367 29.790 1.00 52.75 231 GLN A C 1
ATOM 1862 O O . GLN A 1 231 ? -39.685 -8.645 28.763 1.00 52.75 231 GLN A O 1
ATOM 1867 N N . LEU A 1 232 ? -38.384 -7.225 29.868 1.00 55.59 232 LEU A N 1
ATOM 1868 C CA . LEU A 1 232 ? -38.557 -6.156 28.881 1.00 55.59 232 LEU A CA 1
ATOM 1869 C 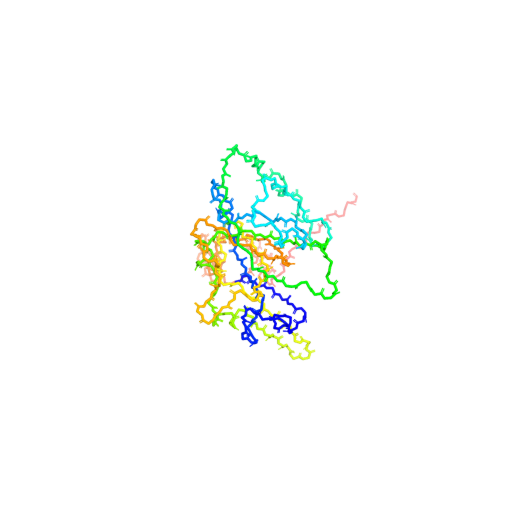C . LEU A 1 232 ? -37.420 -6.111 27.855 1.00 55.59 232 LEU A C 1
ATOM 1871 O O . LEU A 1 232 ? -36.461 -5.370 28.020 1.00 55.59 232 LEU A O 1
ATOM 1875 N N . SER A 1 233 ? -37.580 -6.860 26.762 1.00 53.62 233 SER A N 1
ATOM 1876 C CA . SER A 1 233 ? -36.668 -6.888 25.600 1.00 53.62 233 SER A CA 1
ATOM 1877 C C . SER A 1 233 ? -36.942 -5.795 24.551 1.00 53.62 233 SER A C 1
ATOM 1879 O O . SER A 1 233 ? -36.412 -5.847 23.444 1.00 53.62 233 SER A O 1
ATOM 1881 N N . THR A 1 234 ? -37.813 -4.829 24.852 1.00 57.94 234 THR A N 1
ATOM 1882 C CA . THR A 1 234 ? -38.284 -3.802 23.906 1.00 57.94 234 THR A CA 1
ATOM 1883 C C . THR A 1 234 ? -38.171 -2.412 24.517 1.00 57.94 234 THR A C 1
ATOM 1885 O O . THR A 1 234 ? -38.538 -2.240 25.681 1.00 57.94 234 THR A O 1
ATOM 1888 N N . LEU A 1 235 ? -37.757 -1.414 23.726 1.00 61.03 235 LEU A N 1
ATOM 1889 C CA . LEU A 1 235 ? -37.858 0.006 24.087 1.00 61.03 235 LEU A CA 1
ATOM 1890 C C . LEU A 1 235 ? -39.305 0.327 24.497 1.00 61.03 235 LEU A C 1
ATOM 1892 O O . LEU A 1 235 ? -40.214 0.296 23.671 1.00 61.03 235 LEU A O 1
ATOM 1896 N N . ARG A 1 236 ? -39.522 0.612 25.783 1.00 61.44 236 ARG A N 1
ATOM 1897 C CA . ARG A 1 236 ? -40.798 1.088 26.328 1.00 61.44 236 ARG A CA 1
ATOM 1898 C C . ARG A 1 236 ? -40.570 2.370 27.105 1.00 61.44 236 ARG A C 1
ATOM 1900 O O . ARG A 1 236 ? -39.495 2.594 27.661 1.00 61.44 236 ARG A O 1
ATOM 1907 N N . LEU A 1 237 ? -41.606 3.191 27.153 1.00 67.00 237 LEU A N 1
ATOM 1908 C CA . LEU A 1 237 ? -41.631 4.369 28.006 1.00 67.00 237 LEU A CA 1
ATOM 1909 C C . LEU A 1 237 ? -41.617 3.934 29.486 1.00 67.00 237 LEU A C 1
ATOM 1911 O O . LEU A 1 237 ? -42.152 2.871 29.813 1.00 67.00 237 LEU A O 1
ATOM 1915 N N . PRO A 1 238 ? -40.981 4.710 30.381 1.00 63.81 238 PRO A N 1
ATOM 1916 C CA . PRO A 1 238 ? -40.953 4.401 31.807 1.00 63.81 238 PRO A CA 1
ATOM 1917 C C . PRO A 1 238 ? -42.368 4.392 32.401 1.00 63.81 238 PRO A C 1
ATOM 1919 O O . PRO A 1 238 ? -43.194 5.235 32.044 1.00 63.81 238 PRO A O 1
ATOM 1922 N N . LYS A 1 239 ? -42.623 3.465 33.337 1.00 65.88 239 LYS A N 1
ATOM 1923 C CA . LYS A 1 239 ? -43.886 3.386 34.085 1.00 65.88 239 LYS A CA 1
ATOM 1924 C C . LYS A 1 239 ? -44.140 4.701 34.825 1.00 65.88 239 LYS A C 1
ATOM 1926 O O . LYS A 1 239 ? -43.295 5.175 35.587 1.00 65.88 239 LYS A O 1
ATOM 1931 N N . SER A 1 240 ? -45.307 5.291 34.611 1.00 69.00 240 SER A N 1
ATOM 1932 C CA . SER A 1 240 ? -45.770 6.487 35.299 1.00 69.00 240 SER A CA 1
ATOM 1933 C C . SER A 1 240 ? -46.581 6.111 36.534 1.00 69.00 240 SER A C 1
ATOM 1935 O O . SER A 1 240 ? -47.495 5.295 36.472 1.00 69.00 240 SER A O 1
ATOM 1937 N N . ALA A 1 241 ? -46.329 6.787 37.657 1.00 73.12 241 ALA A N 1
ATOM 1938 C CA . ALA A 1 241 ? -47.166 6.662 38.854 1.00 73.12 241 ALA A CA 1
ATOM 1939 C C . ALA A 1 241 ? -48.611 7.171 38.638 1.00 73.12 241 ALA A C 1
ATOM 1941 O O . ALA A 1 241 ? -49.496 6.919 39.453 1.00 73.12 241 ALA A O 1
ATOM 1942 N N . LYS A 1 242 ? -48.869 7.905 37.545 1.00 78.44 242 LYS A N 1
ATOM 1943 C CA . LYS A 1 242 ? -50.199 8.409 37.192 1.00 78.44 242 LYS A CA 1
ATOM 1944 C C . LYS A 1 242 ? -50.947 7.364 36.365 1.00 78.44 242 LYS A C 1
ATOM 1946 O O . LYS A 1 242 ? -50.720 7.254 35.163 1.00 78.44 242 LYS A O 1
ATOM 1951 N N . VAL A 1 243 ? -51.905 6.681 36.994 1.00 76.38 243 VAL A N 1
ATOM 1952 C CA . VAL A 1 243 ? -52.730 5.607 36.394 1.00 76.38 243 VAL A CA 1
ATOM 1953 C C . VAL A 1 243 ? -53.318 5.996 35.031 1.00 76.38 243 VAL A C 1
ATOM 1955 O O . VAL A 1 243 ? -53.260 5.220 34.080 1.00 76.38 243 VAL A O 1
ATOM 1958 N N . ASN A 1 244 ? -53.817 7.230 34.898 1.00 77.81 244 ASN A N 1
ATOM 1959 C CA . ASN A 1 244 ? -54.398 7.708 33.642 1.00 77.81 244 ASN A CA 1
ATOM 1960 C C . ASN A 1 244 ? -53.361 7.789 32.515 1.00 77.81 244 ASN A C 1
ATOM 1962 O O . ASN A 1 244 ? -53.661 7.401 31.391 1.00 77.81 244 ASN A O 1
ATOM 1966 N N . ALA A 1 245 ? -52.150 8.270 32.815 1.00 74.62 245 ALA A N 1
ATOM 1967 C CA . ALA A 1 245 ? -51.068 8.402 31.842 1.00 74.62 245 ALA A CA 1
ATOM 1968 C C . ALA A 1 245 ? -50.485 7.036 31.457 1.00 74.62 245 ALA A C 1
ATOM 1970 O O . ALA A 1 245 ? -50.143 6.822 30.298 1.00 74.62 245 ALA A O 1
ATOM 1971 N N . GLU A 1 246 ? -50.444 6.094 32.399 1.00 77.94 246 GLU A N 1
ATOM 1972 C CA . GLU A 1 246 ? -49.900 4.754 32.178 1.00 77.94 246 GLU A CA 1
ATOM 1973 C C . GLU A 1 246 ? -50.648 3.982 31.082 1.00 77.94 246 GLU A C 1
ATOM 1975 O O . GLU A 1 246 ? -50.030 3.300 30.262 1.00 77.94 246 GLU A O 1
ATOM 1980 N N . SER A 1 247 ? -51.973 4.152 30.977 1.00 79.69 247 SER A N 1
ATOM 1981 C CA . SER A 1 247 ? -52.754 3.507 29.908 1.00 79.69 247 SER A CA 1
ATOM 1982 C C . SER A 1 247 ? -52.391 4.006 28.502 1.00 79.69 247 SER A C 1
ATOM 1984 O O . SER A 1 247 ? -52.547 3.273 27.526 1.00 79.69 247 SER A O 1
ATOM 1986 N N . TYR A 1 248 ? -51.898 5.243 28.388 1.00 77.94 248 TYR A N 1
ATOM 1987 C CA . TYR A 1 248 ? -51.478 5.834 27.118 1.00 77.94 248 TYR A CA 1
ATOM 1988 C C . TYR A 1 248 ? -50.005 5.521 26.830 1.00 77.94 248 TYR A C 1
ATOM 1990 O O . TYR A 1 248 ? -49.667 5.133 25.713 1.00 77.94 248 TYR A O 1
ATOM 1998 N N . LEU A 1 249 ? -49.138 5.593 27.842 1.00 77.81 249 LEU A N 1
ATOM 1999 C CA . LEU A 1 249 ? -47.717 5.255 27.711 1.00 77.81 249 LEU A CA 1
ATOM 2000 C C . LEU A 1 249 ? -47.513 3.774 27.348 1.00 77.81 249 LEU A C 1
ATOM 2002 O O . LEU A 1 249 ? -46.703 3.464 26.476 1.00 77.81 249 LEU A O 1
ATOM 2006 N N . SER A 1 250 ? -48.301 2.863 27.935 1.00 73.56 250 SER A N 1
ATOM 2007 C CA . SER A 1 250 ? -48.284 1.426 27.600 1.00 73.56 250 SER A CA 1
ATOM 2008 C C . SER A 1 250 ? -48.747 1.118 26.171 1.00 73.56 250 SER A C 1
ATOM 2010 O O . SER A 1 250 ? -48.349 0.102 25.606 1.00 73.56 250 SER A O 1
ATOM 2012 N N . LYS A 1 251 ? -49.535 2.014 25.561 1.00 78.62 251 LYS A N 1
ATOM 2013 C CA . LYS A 1 251 ? -49.947 1.959 24.148 1.00 78.62 251 LYS A CA 1
ATOM 2014 C C . LYS A 1 251 ? -48.969 2.677 23.204 1.00 78.62 251 LYS A C 1
ATOM 2016 O O . LYS A 1 251 ? -49.226 2.731 22.006 1.00 78.62 251 LYS A O 1
ATOM 2021 N N . GLY A 1 252 ? -47.865 3.226 23.720 1.00 70.94 252 GLY A N 1
ATOM 2022 C CA . GLY A 1 252 ? -46.832 3.907 22.930 1.00 70.94 252 GLY A CA 1
ATOM 2023 C C . GLY A 1 252 ? -47.101 5.387 22.640 1.00 70.94 252 GLY A C 1
ATOM 2024 O O . GLY A 1 252 ? 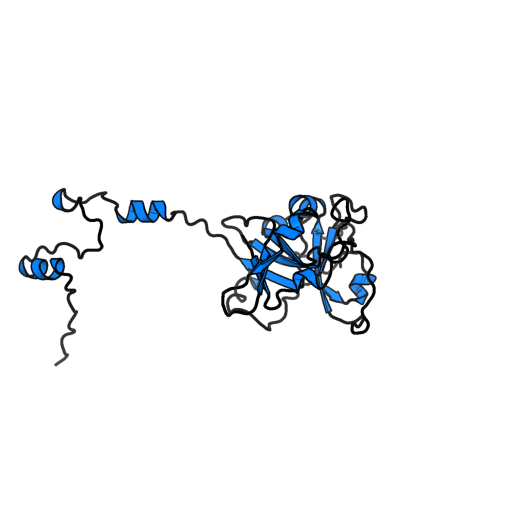-46.382 5.984 21.841 1.00 70.94 252 GLY A O 1
ATOM 2025 N N . TYR A 1 253 ? -48.101 6.006 23.276 1.00 76.25 253 TYR A N 1
ATOM 2026 C CA . TYR A 1 253 ? -48.336 7.445 23.137 1.00 76.25 253 TYR A CA 1
ATOM 2027 C C . TYR A 1 253 ? -47.283 8.239 23.919 1.00 76.25 253 TYR A C 1
ATOM 2029 O O . TYR A 1 253 ? -47.083 8.006 25.109 1.00 76.25 253 TYR A O 1
ATOM 2037 N N . VAL A 1 254 ? -46.639 9.210 23.266 1.00 74.81 254 VAL A N 1
ATOM 2038 C CA . VAL A 1 254 ? -45.645 10.104 23.883 1.00 74.81 254 VAL A CA 1
ATOM 2039 C C . VAL A 1 254 ? -46.307 11.450 24.204 1.00 74.81 254 VAL A C 1
ATOM 2041 O O . VAL A 1 254 ? -47.000 11.998 23.343 1.00 74.81 254 VAL A O 1
ATOM 2044 N N . PRO A 1 255 ? -46.125 12.010 25.415 1.00 69.94 255 PRO A N 1
ATOM 2045 C CA . PRO A 1 255 ? -46.679 13.315 25.747 1.00 69.94 255 PRO A CA 1
ATOM 2046 C C . PRO A 1 255 ? -46.039 14.403 24.881 1.00 69.94 255 PRO A C 1
ATOM 2048 O O . PRO A 1 255 ? -44.825 14.602 24.906 1.00 69.94 255 PRO A O 1
ATOM 2051 N N . LEU A 1 256 ? -46.866 15.135 24.138 1.00 69.44 256 LEU A N 1
ATOM 2052 C CA . LEU A 1 256 ? -46.442 16.344 23.443 1.00 69.44 256 LEU A CA 1
ATOM 2053 C C . LEU A 1 256 ? -46.402 17.497 24.445 1.00 69.44 256 LEU A C 1
ATOM 2055 O O . LEU A 1 256 ? -47.409 17.822 25.076 1.00 69.44 256 LEU A O 1
ATOM 2059 N N . THR A 1 257 ? -45.241 18.132 24.588 1.00 59.78 257 THR A N 1
ATOM 2060 C CA . THR A 1 257 ? -45.110 19.362 25.367 1.00 59.78 257 THR A CA 1
ATOM 2061 C C . THR A 1 257 ? -45.818 20.487 24.621 1.00 59.78 257 THR A C 1
ATOM 2063 O O . THR A 1 257 ? -45.277 21.045 23.667 1.00 59.78 257 THR A O 1
ATOM 2066 N N . GLN A 1 258 ? -47.039 20.821 25.030 1.00 57.12 258 GLN A N 1
ATOM 2067 C CA . GLN A 1 258 ? -47.668 22.058 24.586 1.00 57.12 258 GLN A CA 1
ATOM 2068 C C . GLN A 1 258 ? -47.064 23.216 25.380 1.00 57.12 258 GLN A C 1
ATOM 2070 O O . GLN A 1 258 ? -47.274 23.330 26.588 1.00 57.12 258 GLN A O 1
ATOM 2075 N N . SER A 1 259 ? -46.293 24.069 24.706 1.00 52.84 259 SER A N 1
ATOM 2076 C CA . SER A 1 259 ? -45.906 25.363 25.264 1.00 52.84 259 SER A CA 1
ATOM 2077 C C . SER A 1 259 ? -47.177 26.190 25.479 1.00 52.84 259 SER A C 1
ATOM 2079 O O . SER A 1 259 ? -47.958 26.326 24.533 1.00 52.84 259 SER A O 1
ATOM 2081 N N . PRO A 1 260 ? -47.422 26.747 26.678 1.00 57.31 260 PRO A N 1
ATOM 2082 C CA . PRO A 1 260 ? -48.563 27.625 26.878 1.00 57.31 260 PRO A CA 1
ATOM 2083 C C . PRO A 1 260 ? -48.415 28.828 25.944 1.00 57.31 260 PRO A C 1
ATOM 2085 O O . PRO A 1 260 ? -47.379 29.499 25.943 1.00 57.31 260 PRO A O 1
ATOM 2088 N N . SER A 1 261 ? -49.439 29.089 25.126 1.00 55.34 261 SER A N 1
ATOM 2089 C CA . SER A 1 261 ? -49.504 30.318 24.340 1.00 55.34 261 SER A CA 1
ATOM 2090 C C . SER A 1 261 ? -49.423 31.486 25.318 1.00 55.34 261 SER A C 1
ATOM 2092 O O . SER A 1 261 ? -50.322 31.640 26.151 1.00 55.34 261 SER A O 1
ATOM 2094 N N . ARG A 1 262 ? -48.348 32.278 25.246 1.00 48.91 262 ARG A N 1
ATOM 2095 C CA . ARG A 1 262 ? -48.277 33.569 25.935 1.00 48.91 262 ARG A CA 1
ATOM 2096 C C . ARG A 1 262 ? -49.498 34.381 25.492 1.00 48.91 262 ARG A C 1
ATOM 2098 O O . ARG A 1 262 ? -49.583 34.740 24.320 1.00 48.91 262 ARG A O 1
ATOM 2105 N N . ARG A 1 263 ? -50.452 34.567 26.403 1.00 47.84 263 ARG A N 1
ATOM 2106 C CA . ARG A 1 263 ? -51.453 35.631 26.315 1.00 47.84 263 ARG A CA 1
ATOM 2107 C C . ARG A 1 263 ? -50.871 36.886 26.937 1.00 47.84 263 ARG A C 1
ATOM 2109 O O . ARG A 1 263 ? -50.100 36.729 27.910 1.00 47.84 263 ARG A O 1
#

Secondary structure (DSSP, 8-state):
--EEEES-TTGGGSSBSBSSTTSBSEEEEEEEGGGG-SSS-SBPPPEEEEHHHHHH--S--S--------S-SS-TTTTSGGGSS---PPPTT--PPPEE-------TT--TT-EEEEEEEEHHHHHHHSPPTTTHHHHEEEE--TTS--EEEEEBSSPPPBTSEEEEEEEE-TT-EETTEE--TT--TTSEEEEEEEEEEEEEB---SS-HHHHHHHHT--TT--GGGTT--S--PPPPS-HHHHHHHTTTPPPP-------

Sequence (263 aa):
MPHIVLSRSTLPWERSASKDPGKPWLALLLFTEEEYQGEKPGVLPLQLFTLKDLLEKQEIPKNIKLQGLAKNAISPLSTELSGKLGNLKPKDDFELGKTYFPTFKLEKSQQEVDPVIVTDVKKSLLQKILPSVDELDYLAHVRQTTNEEPIAVVIGNRLPKQNISNTVYLVSLEERYSSSGFNYQDAADDDYIRFVVLNSWQFTCIDLKQNFKDLLLHLNSYQNKPKDDQQLSTLRLPKSAKVNAESYLSKGYVPLTQSPSRR

pLDDT: mean 76.08, std 19.67, range [28.28, 95.19]

Foldseek 3Di:
DDKDKALDQCQQQPFALAPDHDQGQKAKFKDFPQQCDDPQRQKDDKDKDFLLCLQPPQADPLDPDPDDDDDPDDDPPPPPCVVPPDPPPPDPDDRQATEDDDDDDDDPPGDRRHIFIKMKGFQLVCVVFPDWSVCSVVQWDWDDDVPDDIMIMGHGSDDDDAPTKMKMFTWGSGNQADPVGGDPVPDDRSHIYMTTTPDMDMDHHYPPVADVVNVQVVLLPPPDDDPVCNPDSDDFDDQDPDPVVNVCSVVVDDDDDDDPPDD

=== Feature glossary ===
The record interleaves many kinds of information about one protein. Here is each kind framed as the question it answers.

Q: What does the local fold look like, residue by residue?
A: The Foldseek 3Di string encodes local tertiary geometry as a 20-letter alphabet — one character per residue — derived from the relative positions of nearby Cα atoms. Unlike the amino-acid sequence, 3Di is a direct function of the 3D structure, so two proteins with the same fold have similar 3Di strings even at low sequence identity.

Q: Which residues are in helices, strands, or loops?
A: The SS8 string is DSSP's per-residue secondary-structure call. α-helix (H) means an i→i+4 H-bond ladder; β-strand (E) means the residue participates in a β-sheet; 3₁₀ (G) and π (I) are tighter and wider helices; T/S are turns/bends; '-' is loop.

Q: How big and how compact is the whole molecule?
A: Radius of gyration (Rg) is the root-mean-square distance of Cα atoms from their centroid — a single number for overall size and compactness. A globular domain of N residues has Rg ≈ 2.2·N^0.38 Å; an extended or disordered chain has a much larger Rg. The Cα contact count is the number of residue pairs whose Cα atoms are within 8 Å and are more than four positions apart in sequence — a standard proxy for tertiary packing density. The bounding box is the smallest axis-aligned box enclosing all Cα atoms.

Q: Where is each backbone atom in 3D?
A: Structure coordinates are given as an mmCIF _atom_site loop: one row per atom with element, residue name, chain id, sequence number, and x/y/z position in Å. Only the four main-chain atoms per residue are included here; side chains are omitted to keep the record compact.

Q: What is the amino-acid chain?
A: Primary structure: the covalent order of the twenty standard amino acids along the backbone. Two proteins with the same sequence will (almost always) fold to the same structure; two with 30% identity often share a fold but not the details.

Q: What if only a Cα trace is available?
A: Three-state secondary structure (P-SEA) collapses the eight DSSP classes into helix (a), strand (b), and coil (c). P-SEA assigns these from Cα geometry alone — distances and angles — without requiring backbone oxygens, so it works on any Cα trace.

Q: What family and function is it annotated with?
A: Database cross-references. InterPro integrates a dozen domain/family signature databases into unified entries with residue-range hits. GO terms attach function/process/location labels with evidence codes. CATH codes position the fold in a four-level structural taxonomy. Organism is the NCBI-taxonomy species name.

Q: How confident is the AlphaFold model at each residue?
A: pLDDT is the predicted lDDT-Cα score: AlphaFold's confidence that the local environment of each residue (all inter-atomic distances within 15 Å) is correctly placed. It is a per-residue number between 0 and 100, with higher meaning more reliable.

Q: How mobile is each atom in the crystal?
A: B-factor (Debye–Waller factor) reflects atomic displacement in the crystal lattice. It is an experimental observable (units Å²), not a prediction; low values mean the atom is pinned down, high values mean it moves or is heterogeneous across the crystal.

Q: Which residues are buried vs exposed?
A: SASA measures how much of the protein is reachable by solvent. It is computed by rolling a water-sized probe over the atomic surface and summing the exposed area (Å²). Per-residue SASA distinguishes core (buried, low SASA) from surface (exposed, high SASA) residues; total SASA is a whole-molecule size measure.

Q: What do the diagnostic plots show?
A: Plot images: a contact map (which residues are close in 3D, as an N×N binary image), a Ramachandran scatter (backbone torsion angles, revealing secondary-structure composition at a glance), and — for AlphaFold structures — a PAE heatmap (pairwise prediction confidence).

Q: What known structures does this most resemble?
A: The Foldseek neighbor list gives the closest experimentally determined structures in the PDB, ranked by structural alignment. TM-score near 1 means near-identical fold; near 0.3 means only rough topology match. This is how one finds what a novel AlphaFold prediction most resembles in the solved-structure universe.

Q: Are the domains correctly placed relative to each other?
A: Predicted aligned error is AlphaFold's pairwise confidence. Unlike pLDDT (per-residue), PAE is per-residue-pair and captures whether two parts of the structure are correctly placed relative to each other. Units are ångströms of expected positional error.

Q: What do the rendered images show?
A: Structure images are PyMOL renders from six orthogonal camera directions. Cartoon representation draws helices as coils and strands as arrows; sticks shows the backbone as bonds; surface shows the solvent-excluded envelope. Rainbow coloring maps sequence position to hue (blue→red, N→C); chain coloring assigns a distinct color per polypeptide.

Q: What are the backbone torsion angles?
A: φ (phi) and ψ (psi) are the two rotatable backbone dihedrals per residue: φ is the C(i-1)–N–Cα–C torsion, ψ is the N–Cα–C–N(i+1) torsion, both in degrees on (−180°, 180°]. α-helical residues cluster near (−60°, −45°); β-strand residues near (−120°, +130°). A Ramachandran plot is simply a scatter of (φ, ψ) for every residue.